Protein AF-A0A660LDS1-F1 (afdb_monomer_lite)

Foldseek 3Di:
DDLVVLCVVCVVVCDPVNVLLVLLSVLAVVLQPPQDSVQKDAQCWDAALVRDIGTFGMWGDDPPQAIATEHADEQDPPPPLPGDDPVRVVVVVSVVVRCVLVVHHYDYHYSVCSVPPSVVNNVVVNVSRVVSVVVVVVLVPPDPVVNCVVVCCVVVCSVVVDDVVNSVVVVVVVVVVVVVVVVVVVVVVVVVVVVVVVVVVVVVVVVVVVVVVVVVVVVVVVVVVPPPVPVVVVPPDDDDDPDDPPVVLVVLAPPFDAQLCLVVQAQHWGKYKFWFAAWDFDCSDVQRKIWGWGPHDPPDQSTEIEIEGPVLQVLDPDGPRVVRHGFIKIFTAHFHDDPNHTYGYDRHCVRIGTD

Organism: NCBI:txid166793

Secondary structure (DSSP, 8-state):
--HHHHHHHTTTTT-GGGHHHHHHHHHTGGGSTT--GGGEEEEEEEE-TT--EEEEEEEEEETTTEEEEEEEE-S-SSSSSS---HHHHHHHHHHHHHHHHTT-EEEEEEHHHHHH-HHHHHHHHHHHHHHHHHHHHHHHHS-HHHHHHHHHHHHHHHHHS--HHHHHHHHHHHHHHHHHHHHHHHHHHHHHHHHHHHHHHHHHHHHHHHHHHHHHHHHHHTTHHHHTTTGGGGSSS------SSSTTTTHHHHSPEEGGGTTTTTTSEEEEEEEEEEEEE-TTSTT-PEEEEESS-TT-SSSEEEEE-TTTGGGSSS-HHHHSTT-EEEEEEE-EEETTEEEEEE-SGGGEEE-

Sequence (355 aa):
MTKDDFLRANRTRLSDKTRYERRYVDEVLARVPGLRWEAVQAQTPFVDADGVRRRIDFTIIEGEAVKIAIEVDGYDKTGRGHGMTRAEFADWSRREQAIVAAGYRLIRVANRLIDREPEACARTVELVLKRERQLAALIAQLPAAAQSDLNAARKQHIGEMLTTAERAELDQLAESHNAAIDALQQQLQDEIERRQGAEAAHDRAERDRTGMVTLARAFTVGTVAIAVTVAVAALLLTRDNDDANARTASAGCADAASWTEAERLRGSEATLRGPVAAATYQSRTRGRPTFIDVGAPYPDRGRLIVVVWGSDRDTFPDAPERLYRGQSIAVTGQVTNFRGLSQIEVSQPAQISIC

pLDDT: mean 76.4, std 18.97, range [35.12, 98.06]

Structure (mmCIF, N/CA/C/O backbone):
data_AF-A0A660LDS1-F1
#
_entry.id   AF-A0A660LDS1-F1
#
loop_
_atom_site.group_PDB
_atom_site.id
_atom_site.type_symbol
_atom_site.label_atom_id
_atom_site.label_alt_id
_atom_site.label_comp_id
_atom_site.label_asym_id
_atom_site.label_entity_id
_atom_site.label_seq_id
_atom_site.pdbx_PDB_ins_code
_atom_site.Cartn_x
_atom_site.Cartn_y
_atom_site.Cartn_z
_atom_site.occupancy
_atom_site.B_iso_or_equiv
_atom_site.auth_seq_id
_atom_site.auth_comp_id
_atom_site.auth_asym_id
_atom_site.auth_atom_id
_atom_site.pdbx_PDB_model_num
ATOM 1 N N . MET A 1 1 ? -10.886 -14.710 24.785 1.00 89.44 1 MET A N 1
ATOM 2 C CA . MET A 1 1 ? -10.607 -15.790 23.803 1.00 89.44 1 MET A CA 1
ATOM 3 C C . MET A 1 1 ? -9.095 -15.915 23.635 1.00 89.44 1 MET A C 1
ATOM 5 O O . MET A 1 1 ? -8.420 -14.903 23.772 1.00 89.44 1 MET A O 1
ATOM 9 N N . THR A 1 2 ? -8.531 -17.102 23.393 1.00 94.31 2 THR A N 1
ATOM 10 C CA . THR A 1 2 ? -7.085 -17.247 23.106 1.00 94.31 2 THR A CA 1
ATOM 11 C C . THR A 1 2 ? -6.794 -17.239 21.600 1.00 94.31 2 THR A C 1
ATOM 13 O O . THR A 1 2 ? -7.703 -17.397 20.782 1.00 94.31 2 THR A O 1
ATOM 16 N N . LYS A 1 3 ? -5.516 -17.101 21.219 1.00 93.62 3 LYS A N 1
ATOM 17 C CA . LYS A 1 3 ? -5.057 -17.284 19.830 1.00 93.62 3 LYS A CA 1
ATOM 18 C C . LYS A 1 3 ? -5.488 -18.643 19.272 1.00 93.62 3 LYS A C 1
ATOM 20 O O . LYS A 1 3 ? -5.993 -18.725 18.156 1.00 93.62 3 LYS A O 1
ATOM 25 N N . ASP A 1 4 ? -5.318 -19.707 20.051 1.00 93.31 4 ASP A N 1
ATOM 26 C CA . ASP A 1 4 ? -5.629 -21.060 19.592 1.00 93.31 4 ASP A CA 1
ATOM 27 C C . ASP A 1 4 ? -7.136 -21.273 19.433 1.00 93.31 4 ASP A C 1
ATOM 29 O O . ASP A 1 4 ? -7.561 -21.928 18.481 1.00 93.31 4 ASP A O 1
ATOM 33 N N . ASP A 1 5 ? -7.957 -20.672 20.302 1.00 94.50 5 ASP A N 1
ATOM 34 C CA . ASP A 1 5 ? -9.413 -20.637 20.117 1.00 94.50 5 ASP A CA 1
ATOM 35 C C . ASP A 1 5 ? -9.783 -19.952 18.799 1.00 94.50 5 ASP A C 1
ATOM 37 O O . ASP A 1 5 ? -10.550 -20.504 18.007 1.00 94.50 5 ASP A O 1
ATOM 41 N N . PHE A 1 6 ? -9.195 -18.780 18.537 1.00 94.75 6 PHE A N 1
ATOM 42 C CA . PHE A 1 6 ? -9.421 -18.023 17.308 1.00 94.75 6 PHE A CA 1
ATOM 43 C C . PHE A 1 6 ? -9.045 -18.838 16.065 1.00 94.75 6 PHE A C 1
ATOM 45 O O . PHE A 1 6 ? -9.814 -18.916 15.105 1.00 94.7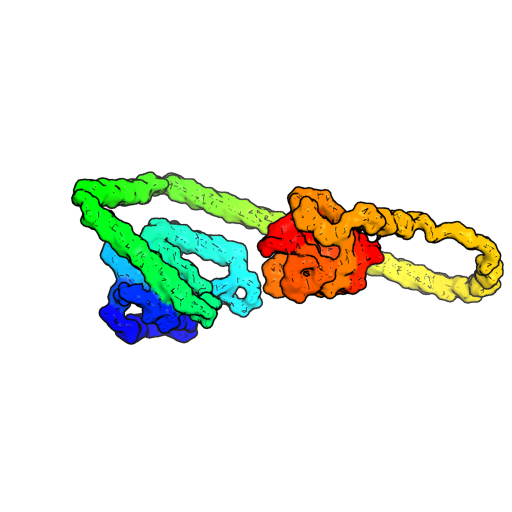5 6 PHE A O 1
ATOM 52 N N . LEU A 1 7 ? -7.879 -19.483 16.085 1.00 92.44 7 LEU A N 1
ATOM 53 C CA . LEU A 1 7 ? -7.393 -20.297 14.976 1.00 92.44 7 LEU A CA 1
ATOM 54 C C . LEU A 1 7 ? -8.259 -21.536 14.738 1.00 92.44 7 LEU A C 1
ATOM 56 O O . LEU A 1 7 ? -8.533 -21.870 13.586 1.00 92.44 7 LEU A O 1
ATOM 60 N N . ARG A 1 8 ? -8.726 -22.202 15.802 1.00 92.12 8 ARG A N 1
ATOM 61 C CA . ARG A 1 8 ? -9.664 -23.328 15.681 1.00 92.12 8 ARG A CA 1
ATOM 62 C C . ARG A 1 8 ? -10.994 -22.880 15.083 1.00 92.12 8 ARG A C 1
ATOM 64 O O . ARG A 1 8 ? -11.475 -23.516 14.146 1.00 92.12 8 ARG A O 1
ATOM 71 N N . ALA A 1 9 ? -11.549 -21.768 15.567 1.00 91.56 9 ALA A N 1
ATOM 72 C CA . ALA A 1 9 ? -12.807 -21.212 15.071 1.00 91.56 9 ALA A CA 1
ATOM 73 C C . ALA A 1 9 ? -12.724 -20.778 13.596 1.00 91.56 9 ALA A C 1
ATOM 75 O O . ALA A 1 9 ? -13.712 -20.859 12.868 1.00 91.56 9 ALA A O 1
ATOM 76 N N . ASN A 1 10 ? -11.540 -20.364 13.132 1.00 90.25 10 ASN A N 1
ATOM 77 C CA . ASN A 1 10 ? -11.315 -19.879 11.770 1.00 90.25 10 ASN A CA 1
ATOM 78 C C . ASN A 1 10 ? -10.534 -20.865 10.882 1.00 90.25 10 ASN A C 1
ATOM 80 O O . ASN A 1 10 ? -10.061 -20.472 9.818 1.00 90.25 10 ASN A O 1
ATOM 84 N N . ARG A 1 11 ? -10.450 -22.151 11.259 1.00 86.75 11 ARG A N 1
ATOM 85 C CA . ARG A 1 11 ? -9.744 -23.213 10.509 1.00 86.75 11 ARG A CA 1
ATOM 86 C C . ARG A 1 11 ? -10.030 -23.194 9.006 1.00 86.75 11 ARG A C 1
ATOM 88 O O . ARG A 1 11 ? -9.121 -23.338 8.198 1.00 86.75 11 ARG A O 1
ATOM 95 N N . THR A 1 12 ? -11.302 -23.074 8.633 1.00 84.19 12 THR A N 1
ATOM 96 C CA . THR A 1 12 ? -11.741 -23.119 7.230 1.00 84.19 12 THR A CA 1
ATOM 97 C C . THR A 1 12 ? -11.466 -21.814 6.491 1.00 84.19 12 THR A C 1
ATOM 99 O O . THR A 1 12 ? -11.186 -21.843 5.296 1.00 84.19 12 THR A O 1
ATOM 102 N N . ARG A 1 13 ? -11.516 -20.679 7.198 1.00 82.75 13 ARG A N 1
ATOM 103 C CA . ARG A 1 13 ? -11.240 -19.345 6.649 1.00 82.75 13 ARG A CA 1
ATOM 104 C C . ARG A 1 13 ? -9.745 -19.107 6.435 1.00 82.75 13 ARG A C 1
ATOM 106 O O . ARG A 1 13 ? -9.397 -18.434 5.483 1.00 82.75 13 ARG A O 1
ATOM 113 N N . LEU A 1 14 ? -8.896 -19.708 7.272 1.00 81.88 14 LEU A N 1
ATOM 114 C CA . LEU A 1 14 ? -7.435 -19.550 7.276 1.00 81.88 14 LEU A CA 1
ATOM 115 C C . LEU A 1 14 ? -6.686 -20.809 6.777 1.00 81.88 14 LEU A C 1
ATOM 117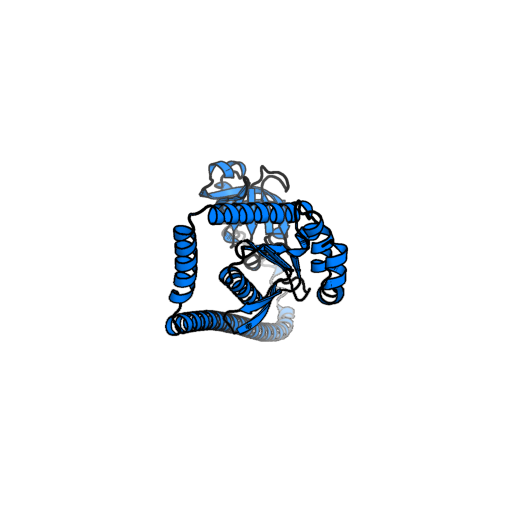 O O . LEU A 1 14 ? -5.604 -21.122 7.274 1.00 81.88 14 LEU A O 1
ATOM 121 N N . SER A 1 15 ? -7.288 -21.577 5.860 1.00 68.38 15 SER A N 1
ATOM 122 C CA . SER A 1 15 ? -6.737 -22.848 5.339 1.00 68.38 15 SER A CA 1
ATOM 123 C C . SER A 1 15 ? -5.503 -22.669 4.429 1.00 68.38 15 SER A C 1
ATOM 125 O O . SER A 1 15 ? -5.155 -21.556 4.062 1.00 68.38 15 SER A O 1
ATOM 127 N N . ASP A 1 16 ? -4.844 -23.756 4.003 1.00 54.66 16 ASP A N 1
ATOM 128 C CA . ASP A 1 16 ? -3.534 -23.739 3.309 1.00 54.66 16 ASP A CA 1
ATOM 129 C C . ASP A 1 16 ? -3.427 -22.843 2.053 1.00 54.66 16 ASP A C 1
ATOM 131 O O . ASP A 1 16 ? -2.327 -22.433 1.676 1.00 54.66 16 ASP A O 1
ATOM 135 N N . LYS A 1 17 ? -4.550 -22.469 1.420 1.00 53.97 17 LYS A N 1
ATOM 136 C CA . LYS A 1 17 ? -4.575 -21.496 0.307 1.00 53.97 17 LYS A CA 1
ATOM 137 C C . LYS A 1 17 ? -4.287 -20.050 0.747 1.00 53.97 17 LYS A C 1
ATOM 139 O O . LYS A 1 17 ? -3.957 -19.223 -0.096 1.00 53.97 17 LYS A O 1
ATOM 144 N N . THR A 1 18 ? -4.351 -19.756 2.045 1.00 61.38 18 THR A N 1
ATOM 145 C CA . THR A 1 18 ? -4.112 -18.442 2.665 1.00 61.38 18 THR A CA 1
ATOM 146 C C . THR A 1 18 ? -2.889 -18.486 3.587 1.00 61.38 18 THR A C 1
ATOM 148 O O . THR A 1 18 ? -2.915 -17.991 4.717 1.00 61.38 18 THR A O 1
ATOM 151 N N . ARG A 1 19 ? -1.788 -19.099 3.123 1.00 75.56 19 ARG A N 1
ATOM 152 C CA . ARG A 1 19 ? -0.533 -19.248 3.890 1.00 75.56 19 ARG A CA 1
ATOM 153 C C . ARG A 1 19 ? -0.094 -17.947 4.575 1.00 75.56 19 ARG A C 1
ATOM 155 O O . ARG A 1 19 ? 0.396 -17.988 5.702 1.00 75.56 19 ARG A O 1
ATOM 162 N N . TYR A 1 20 ? -0.276 -16.809 3.907 1.00 82.75 20 TYR A N 1
ATOM 163 C CA . TYR A 1 20 ? 0.102 -15.498 4.432 1.00 82.75 20 TYR A CA 1
ATOM 164 C C . TYR A 1 20 ? -0.846 -14.978 5.509 1.00 82.75 20 TYR A C 1
ATOM 166 O O . TYR A 1 20 ? -0.360 -14.422 6.483 1.00 82.75 20 TYR A O 1
ATOM 174 N N . GLU A 1 21 ? -2.153 -15.222 5.413 1.00 87.94 21 GLU A N 1
ATOM 175 C CA . GLU A 1 21 ? -3.108 -14.848 6.465 1.00 87.94 21 GLU A CA 1
ATOM 176 C C . GLU A 1 21 ? -2.842 -15.645 7.742 1.00 87.94 21 GLU A C 1
ATOM 178 O O . GLU A 1 21 ? -2.733 -15.079 8.829 1.00 87.94 21 GLU A O 1
ATOM 183 N N . ARG A 1 22 ? -2.643 -16.965 7.618 1.00 90.50 22 ARG A N 1
ATOM 184 C CA . ARG A 1 22 ? -2.292 -17.799 8.771 1.00 90.50 22 ARG A CA 1
ATOM 185 C C . ARG A 1 22 ? -0.969 -17.353 9.392 1.00 90.50 22 ARG A C 1
ATOM 187 O O . ARG A 1 22 ? -0.890 -17.176 10.607 1.00 90.50 22 ARG A O 1
ATOM 194 N N . ARG A 1 23 ? 0.044 -17.112 8.557 1.00 90.56 23 ARG A N 1
ATOM 195 C CA . ARG A 1 23 ? 1.336 -16.588 9.005 1.00 90.56 23 ARG A CA 1
ATOM 196 C C . ARG A 1 23 ? 1.201 -15.208 9.639 1.00 90.56 23 ARG A C 1
ATOM 198 O O . ARG A 1 23 ? 1.874 -14.954 10.619 1.00 90.56 23 ARG A O 1
ATOM 205 N N . TYR A 1 24 ? 0.329 -14.336 9.148 1.00 94.44 24 TYR A N 1
ATOM 206 C CA . TYR A 1 24 ? 0.092 -13.028 9.754 1.00 94.44 24 TYR A CA 1
ATOM 207 C C . TYR A 1 24 ? -0.470 -13.156 11.174 1.00 94.44 24 TYR A C 1
ATOM 209 O O . TYR A 1 24 ? -0.035 -12.447 12.082 1.00 94.44 24 TYR A O 1
ATOM 217 N N . VAL A 1 25 ? -1.383 -14.106 11.404 1.00 95.06 25 VAL A N 1
ATOM 218 C CA . VAL A 1 25 ? -1.877 -14.406 12.756 1.00 95.06 25 VAL A CA 1
ATOM 219 C C . VAL A 1 25 ? -0.742 -14.889 13.655 1.00 95.06 25 VAL A C 1
ATOM 221 O O . VAL A 1 25 ? -0.596 -14.412 14.782 1.00 95.06 25 VAL A O 1
ATOM 224 N N . ASP A 1 26 ? 0.051 -15.839 13.158 1.00 93.44 26 ASP A N 1
ATOM 225 C CA . ASP A 1 26 ? 1.116 -16.464 13.933 1.00 93.44 26 ASP A CA 1
ATOM 226 C C . ASP A 1 26 ? 2.282 -15.515 14.209 1.00 93.44 26 ASP A C 1
ATOM 228 O O . ASP A 1 26 ? 2.783 -15.485 15.333 1.00 93.44 26 ASP A O 1
ATOM 232 N N . GLU A 1 27 ? 2.667 -14.723 13.210 1.00 94.50 27 GLU A N 1
ATOM 233 C CA . GLU A 1 27 ? 3.882 -13.926 13.234 1.00 94.50 27 GLU A CA 1
ATOM 234 C C . GLU A 1 27 ? 3.659 -12.464 13.622 1.00 94.50 27 GLU A C 1
ATOM 236 O O . GLU A 1 27 ? 4.538 -11.842 14.210 1.00 94.50 27 GLU A O 1
ATOM 241 N N . VAL A 1 28 ? 2.483 -11.901 13.353 1.00 96.75 28 VAL A N 1
ATOM 242 C CA . VAL A 1 28 ? 2.223 -10.476 13.591 1.00 96.75 28 VAL A CA 1
ATOM 243 C C . VAL A 1 28 ? 1.208 -10.289 14.706 1.00 96.75 28 VAL A C 1
ATOM 245 O O . VAL A 1 28 ? 1.563 -9.755 15.754 1.00 96.75 28 VAL A O 1
ATOM 248 N N . LEU A 1 29 ? -0.032 -10.762 14.539 1.00 97.44 29 LEU A N 1
ATOM 249 C CA . LEU A 1 29 ? -1.095 -10.522 15.527 1.00 97.44 29 LEU A CA 1
ATOM 250 C C . LEU A 1 29 ? -0.755 -11.104 16.905 1.00 97.44 29 LEU A C 1
ATOM 252 O O . LEU A 1 29 ? -1.011 -10.458 17.917 1.00 97.44 29 LEU A O 1
ATOM 256 N N . ALA A 1 30 ? -0.104 -12.271 16.956 1.00 96.69 30 ALA A N 1
ATOM 257 C CA . ALA A 1 30 ? 0.345 -12.871 18.213 1.00 96.69 30 ALA A CA 1
ATOM 258 C C . ALA A 1 30 ? 1.382 -12.034 18.981 1.00 96.69 30 ALA A C 1
ATOM 260 O O . ALA A 1 30 ? 1.519 -12.210 20.190 1.00 96.69 30 ALA A O 1
ATOM 261 N N . ARG A 1 31 ? 2.093 -11.127 18.299 1.00 96.50 31 ARG A N 1
ATOM 262 C CA . ARG A 1 31 ? 3.095 -10.235 18.895 1.00 96.50 31 ARG A CA 1
ATOM 263 C C . ARG A 1 31 ? 2.526 -8.868 19.293 1.00 96.50 31 ARG A C 1
ATOM 265 O O . ARG A 1 31 ? 3.249 -8.102 19.918 1.00 96.50 31 ARG A O 1
ATOM 272 N N . VAL A 1 32 ? 1.274 -8.537 18.953 1.00 97.12 32 VAL A N 1
ATOM 273 C CA . VAL A 1 32 ? 0.675 -7.221 19.250 1.00 97.12 32 VAL A CA 1
ATOM 274 C C . VAL A 1 32 ? 0.331 -7.117 20.744 1.00 97.12 32 VAL A C 1
ATOM 276 O O . VAL A 1 32 ? -0.592 -7.795 21.210 1.00 97.12 32 VAL A O 1
ATOM 279 N N . PRO A 1 33 ? 1.002 -6.242 21.518 1.00 91.06 33 PRO A N 1
ATOM 280 C CA . PRO A 1 33 ? 0.717 -6.103 22.941 1.00 91.06 33 PRO A CA 1
ATOM 281 C C . PRO A 1 33 ? -0.703 -5.583 23.194 1.00 91.06 33 PRO A C 1
ATOM 283 O O . PRO A 1 33 ? -1.140 -4.598 22.598 1.00 91.06 33 PRO A O 1
ATOM 286 N N . GLY A 1 34 ? -1.428 -6.226 24.113 1.00 90.38 34 GLY A N 1
ATOM 287 C CA . GLY A 1 34 ? -2.784 -5.812 24.492 1.00 90.38 34 GLY A CA 1
ATOM 288 C C . GLY A 1 34 ? -3.849 -6.035 23.409 1.00 90.38 34 GLY A C 1
ATOM 289 O O . GLY A 1 34 ? -4.921 -5.416 23.471 1.00 90.38 34 GLY A O 1
ATOM 290 N N . LEU A 1 35 ? -3.565 -6.883 22.413 1.00 96.75 35 LEU A N 1
ATOM 291 C CA . LEU A 1 35 ? -4.564 -7.363 21.464 1.00 96.75 35 LEU A CA 1
ATOM 292 C C . LEU A 1 35 ? -5.571 -8.271 22.177 1.00 96.75 35 LEU A C 1
ATOM 294 O O . LEU A 1 35 ? -5.199 -9.212 22.878 1.00 96.75 35 LEU A O 1
ATOM 298 N N . ARG A 1 36 ? -6.857 -7.994 21.967 1.00 96.38 36 ARG A N 1
ATOM 299 C CA . ARG A 1 36 ? -7.960 -8.812 22.471 1.00 96.38 36 ARG A CA 1
ATOM 300 C C . ARG A 1 36 ? -8.442 -9.720 21.358 1.00 96.38 36 ARG A C 1
ATOM 302 O O . ARG A 1 36 ? -9.017 -9.234 20.390 1.00 96.38 36 ARG A O 1
ATOM 309 N N . TRP A 1 37 ? -8.214 -11.024 21.474 1.00 96.44 37 TRP A N 1
ATOM 310 C CA . TRP A 1 37 ? -8.570 -11.959 20.404 1.00 96.44 37 TRP A CA 1
ATOM 311 C C . TRP A 1 37 ? -10.069 -11.967 20.113 1.00 96.44 37 TRP A C 1
ATOM 313 O O . TRP A 1 37 ? -10.444 -12.100 18.956 1.00 96.44 37 TRP A O 1
ATOM 323 N N . GLU A 1 38 ? -10.927 -11.760 21.117 1.00 96.00 38 GLU A N 1
ATOM 324 C CA . GLU A 1 38 ? -12.382 -11.598 20.933 1.00 96.00 38 GLU A CA 1
ATOM 325 C C . GLU A 1 38 ? -12.783 -10.423 20.031 1.00 96.00 38 GLU A C 1
ATOM 327 O O . GLU A 1 38 ? -13.864 -10.455 19.452 1.00 96.00 38 GLU A O 1
ATOM 332 N N . ALA A 1 39 ? -11.920 -9.418 19.875 1.00 96.38 39 ALA A N 1
ATOM 333 C CA . ALA A 1 39 ? -12.142 -8.295 18.970 1.00 96.38 39 ALA A CA 1
ATOM 334 C C . ALA A 1 39 ? -11.680 -8.584 17.532 1.00 96.38 39 ALA A C 1
ATOM 336 O O . ALA A 1 39 ? -11.987 -7.808 16.627 1.00 96.38 39 ALA A O 1
ATOM 337 N N . VAL A 1 40 ? -10.923 -9.665 17.310 1.00 97.50 40 VAL A N 1
ATOM 338 C CA . VAL A 1 40 ? -10.364 -10.015 16.001 1.00 97.50 40 VAL A CA 1
ATOM 339 C C . VAL A 1 40 ? -11.355 -10.876 15.229 1.00 97.50 40 VAL A C 1
ATOM 341 O O . VAL A 1 40 ? -11.855 -11.885 15.725 1.00 97.50 40 VAL A O 1
ATOM 344 N N . GLN A 1 41 ? -11.593 -10.514 13.974 1.00 95.50 41 GLN A N 1
ATOM 345 C CA . GLN A 1 41 ? -12.372 -11.299 13.022 1.00 95.50 41 GLN A CA 1
ATOM 346 C C . GLN A 1 41 ? -11.523 -11.548 11.777 1.00 95.50 41 GLN A C 1
ATOM 348 O O . GLN A 1 41 ? -10.765 -10.671 11.368 1.00 95.50 41 GLN A O 1
ATOM 353 N N . ALA A 1 42 ? -11.634 -12.743 11.199 1.00 94.31 42 ALA A N 1
ATOM 354 C CA . ALA A 1 42 ? -11.003 -13.087 9.928 1.00 94.31 42 ALA A CA 1
ATOM 355 C C . ALA A 1 42 ? -12.040 -13.077 8.805 1.00 94.31 42 ALA A C 1
ATOM 357 O O . ALA A 1 42 ? -13.166 -13.546 9.007 1.00 94.31 42 ALA A O 1
ATOM 358 N N . GLN A 1 43 ? -11.624 -12.646 7.612 1.00 91.50 43 GLN A N 1
ATOM 359 C CA . GLN A 1 43 ? -12.423 -12.703 6.388 1.00 91.50 43 GLN A CA 1
ATOM 360 C C . GLN A 1 43 ? -13.772 -11.969 6.543 1.00 91.50 43 GLN A C 1
ATOM 362 O O . GLN A 1 43 ? -14.826 -12.479 6.147 1.00 91.50 43 GLN A O 1
ATOM 367 N N . THR A 1 44 ? -13.741 -10.777 7.150 1.00 92.12 44 THR A N 1
ATOM 368 C CA . THR A 1 44 ? -14.925 -9.968 7.472 1.00 92.12 44 THR A CA 1
ATOM 369 C C . THR A 1 44 ? -15.619 -9.521 6.185 1.00 92.12 44 THR A C 1
ATOM 371 O O . THR A 1 44 ? -15.008 -8.801 5.391 1.00 92.12 44 THR A O 1
ATOM 374 N N . PRO A 1 45 ? -16.875 -9.932 5.937 1.00 88.69 45 PRO A N 1
ATOM 375 C CA . PRO A 1 45 ? -17.572 -9.581 4.712 1.00 88.69 45 PRO A CA 1
ATOM 376 C C . PRO A 1 45 ? -17.993 -8.112 4.716 1.00 88.69 45 PRO A C 1
ATOM 378 O O . PRO A 1 45 ? -18.430 -7.582 5.736 1.00 88.69 45 PRO A O 1
ATOM 381 N N . PHE A 1 46 ? -17.926 -7.483 3.550 1.00 83.94 46 PHE A N 1
ATOM 382 C CA . PHE A 1 46 ? -18.545 -6.186 3.307 1.00 83.94 46 PHE A CA 1
ATOM 383 C C . PHE A 1 46 ? -19.021 -6.088 1.857 1.00 83.94 46 PHE A C 1
ATOM 385 O O . PHE A 1 46 ? -18.670 -6.918 1.016 1.00 83.94 46 PHE A O 1
ATOM 392 N N . VAL A 1 47 ? -19.857 -5.095 1.585 1.00 76.00 47 VAL A N 1
ATOM 393 C CA . VAL A 1 47 ? -20.331 -4.769 0.240 1.00 76.00 47 VAL A CA 1
ATOM 394 C C . VAL A 1 47 ? -19.724 -3.420 -0.118 1.00 76.00 47 VAL A C 1
ATOM 396 O O . VAL A 1 47 ? -19.782 -2.502 0.701 1.00 76.00 47 VAL A O 1
ATOM 399 N N . ASP A 1 48 ? -19.067 -3.331 -1.270 1.00 73.94 48 ASP A N 1
ATOM 400 C CA . ASP A 1 48 ? -18.537 -2.058 -1.762 1.00 73.94 48 ASP A CA 1
ATOM 401 C C . ASP A 1 48 ? -19.630 -1.207 -2.433 1.00 73.94 48 ASP A C 1
ATOM 403 O O . ASP A 1 48 ? -20.803 -1.587 -2.462 1.00 73.94 48 ASP A O 1
ATOM 407 N N . ALA A 1 49 ? -19.250 -0.032 -2.942 1.00 63.34 49 ALA A N 1
ATOM 408 C CA . ALA A 1 49 ? -20.176 0.878 -3.619 1.00 63.34 49 ALA A CA 1
ATOM 409 C C . ALA A 1 49 ? -20.836 0.242 -4.858 1.00 63.34 49 ALA A C 1
ATOM 411 O O . ALA A 1 49 ? -22.001 0.513 -5.129 1.00 63.34 49 ALA A O 1
ATOM 412 N N . ASP A 1 50 ? -20.132 -0.680 -5.521 1.00 68.19 50 ASP A N 1
ATOM 413 C CA . ASP A 1 50 ? -20.575 -1.378 -6.731 1.00 68.19 50 ASP A CA 1
ATOM 414 C C . ASP A 1 50 ? -21.501 -2.580 -6.421 1.00 68.19 50 ASP A C 1
ATOM 416 O O . ASP A 1 50 ? -21.882 -3.342 -7.312 1.00 68.19 50 ASP A O 1
ATOM 420 N N . GLY A 1 51 ? -21.848 -2.815 -5.148 1.00 73.56 51 GLY A N 1
ATOM 421 C CA . GLY A 1 51 ? -22.666 -3.958 -4.728 1.00 73.56 51 GLY A CA 1
ATOM 422 C C . GLY A 1 51 ? -21.908 -5.293 -4.697 1.00 73.56 51 GLY A C 1
ATOM 423 O O . GLY A 1 51 ? -22.504 -6.354 -4.470 1.00 73.56 51 GLY A O 1
ATOM 424 N N . VAL A 1 52 ? -20.587 -5.273 -4.887 1.00 76.38 52 VAL A N 1
ATOM 425 C CA . VAL A 1 52 ? -19.742 -6.465 -4.906 1.00 76.38 52 VAL A CA 1
ATOM 426 C C . VAL A 1 52 ? -19.474 -6.928 -3.478 1.00 76.38 52 VAL A C 1
ATOM 428 O O . VAL A 1 52 ? -19.001 -6.188 -2.613 1.00 76.38 52 VAL A O 1
ATOM 431 N N . ARG A 1 53 ? -19.730 -8.217 -3.223 1.00 85.31 53 ARG A N 1
ATOM 432 C CA . ARG A 1 53 ? -19.394 -8.859 -1.946 1.00 85.31 53 ARG A CA 1
ATOM 433 C C . ARG A 1 53 ? -17.890 -9.094 -1.850 1.00 85.31 53 ARG A C 1
ATOM 435 O O . ARG A 1 53 ? -17.341 -9.958 -2.532 1.00 85.31 53 ARG A O 1
ATOM 442 N N . ARG A 1 54 ? -17.243 -8.366 -0.946 1.00 84.50 54 ARG A N 1
ATOM 443 C CA . ARG A 1 54 ? -15.813 -8.454 -0.642 1.00 84.50 54 ARG A CA 1
ATOM 444 C C . ARG A 1 54 ? -15.589 -8.995 0.766 1.00 84.50 54 ARG A C 1
ATOM 446 O O . ARG A 1 54 ? -16.524 -9.160 1.551 1.00 84.50 54 ARG A O 1
ATOM 453 N N . ARG A 1 55 ? -14.333 -9.304 1.080 1.00 89.94 55 ARG A N 1
ATOM 454 C CA . ARG A 1 55 ? -13.899 -9.728 2.414 1.00 89.94 55 ARG A CA 1
ATOM 455 C C . ARG A 1 55 ? -12.618 -9.010 2.776 1.00 89.94 55 ARG A C 1
ATOM 457 O O . ARG A 1 55 ? -11.746 -8.960 1.926 1.00 89.94 55 ARG A O 1
ATOM 464 N N . ILE A 1 56 ? -12.538 -8.478 3.987 1.00 92.44 56 ILE A N 1
ATOM 465 C CA . ILE A 1 56 ? -11.319 -7.918 4.581 1.00 92.44 56 ILE A CA 1
ATOM 466 C C . ILE A 1 56 ? -10.602 -9.058 5.300 1.00 92.44 56 ILE A C 1
ATOM 468 O O . ILE A 1 56 ? -11.256 -9.792 6.047 1.00 92.44 56 ILE A O 1
ATOM 472 N N . ASP A 1 57 ? -9.293 -9.204 5.108 1.00 94.00 57 ASP A N 1
ATOM 473 C CA . ASP A 1 57 ? -8.558 -10.357 5.646 1.00 94.00 57 ASP A CA 1
ATOM 474 C C . ASP A 1 57 ? -8.662 -10.441 7.171 1.00 94.00 57 ASP A C 1
ATOM 476 O O . ASP A 1 57 ? -9.024 -11.492 7.711 1.00 94.00 57 ASP A O 1
ATOM 480 N N . PHE A 1 58 ? -8.452 -9.318 7.867 1.00 96.62 58 PHE A N 1
ATOM 481 C CA . PHE A 1 58 ? -8.721 -9.210 9.298 1.00 96.62 58 PHE A CA 1
ATOM 482 C C . PHE A 1 58 ? -9.357 -7.878 9.677 1.00 96.62 58 PHE A C 1
ATOM 484 O O . PHE A 1 58 ? -9.042 -6.825 9.127 1.00 96.62 58 PHE A O 1
ATOM 491 N N . THR A 1 59 ? -10.203 -7.899 10.702 1.00 97.31 59 THR A N 1
ATOM 492 C CA . THR A 1 59 ? -10.667 -6.677 11.364 1.00 97.31 59 THR A CA 1
ATOM 493 C C . THR A 1 59 ? -10.497 -6.774 12.869 1.00 97.31 59 THR A C 1
ATOM 495 O O . THR A 1 59 ? -10.719 -7.839 13.440 1.00 97.31 59 THR A O 1
ATOM 498 N N . ILE A 1 60 ? -10.164 -5.654 13.510 1.00 97.62 60 ILE A N 1
ATOM 499 C CA . ILE A 1 60 ? -10.206 -5.495 14.966 1.00 97.62 60 ILE A CA 1
ATOM 500 C C . ILE A 1 60 ? -11.346 -4.529 15.278 1.00 97.62 60 ILE A C 1
ATOM 502 O O . ILE A 1 60 ? -11.299 -3.368 14.862 1.00 97.62 60 ILE A O 1
ATOM 506 N N . ILE A 1 61 ? -12.375 -5.015 15.971 1.00 93.31 61 ILE A N 1
ATOM 507 C CA . ILE A 1 61 ? -13.577 -4.243 16.297 1.00 93.31 61 ILE A CA 1
ATOM 508 C C . ILE A 1 61 ? -13.776 -4.237 17.810 1.00 93.31 61 ILE A C 1
ATOM 510 O O . ILE A 1 61 ? -13.948 -5.287 18.426 1.00 93.31 61 ILE A O 1
ATOM 514 N N . GLU A 1 62 ? -13.768 -3.047 18.408 1.00 92.44 62 GLU A N 1
ATOM 515 C CA . GLU A 1 62 ? -13.982 -2.859 19.842 1.00 92.44 62 GLU A CA 1
ATOM 516 C C . GLU A 1 62 ? -15.063 -1.805 20.092 1.00 92.44 62 GLU A C 1
ATOM 518 O O . GLU A 1 62 ? -14.834 -0.600 19.954 1.00 92.44 62 GLU A O 1
ATOM 523 N N . GLY A 1 63 ? -16.256 -2.273 20.468 1.00 82.50 63 GLY A N 1
ATOM 524 C CA . GLY A 1 63 ? -17.440 -1.418 20.543 1.00 82.50 63 GLY A CA 1
ATOM 525 C C . GLY A 1 63 ? -17.794 -0.822 19.177 1.00 82.50 63 GLY A C 1
ATOM 526 O O . GLY A 1 63 ? -17.516 -1.419 18.138 1.00 82.50 63 GLY A O 1
ATOM 527 N N . GLU A 1 64 ? -18.402 0.364 19.177 1.00 73.00 64 GLU A N 1
ATOM 528 C CA . GLU A 1 64 ? -18.787 1.062 17.939 1.00 73.00 64 GLU A CA 1
ATOM 529 C C . GLU A 1 64 ? -17.685 1.982 17.391 1.00 73.00 64 GLU A C 1
ATOM 531 O O . GLU A 1 64 ? -17.690 2.329 16.210 1.00 73.00 64 GLU A O 1
ATOM 536 N N . ALA A 1 65 ? -16.734 2.379 18.242 1.00 72.88 65 ALA A N 1
ATOM 537 C CA . ALA A 1 65 ? -15.766 3.425 17.925 1.00 72.88 65 ALA A CA 1
ATOM 538 C C . ALA A 1 65 ? -14.469 2.891 17.300 1.00 72.88 65 ALA A C 1
ATOM 540 O O . ALA A 1 65 ? -13.931 3.517 16.388 1.00 72.88 65 ALA A O 1
ATOM 541 N N . VAL A 1 66 ? -13.955 1.748 17.766 1.00 83.62 66 VAL A N 1
ATOM 542 C CA . VAL A 1 66 ? -12.692 1.196 17.259 1.00 83.62 66 VAL A CA 1
ATOM 543 C C . VAL A 1 66 ? -12.997 0.193 16.157 1.00 83.62 66 VAL A C 1
ATOM 545 O O . VAL A 1 66 ? -13.480 -0.906 16.424 1.00 83.62 66 VAL A O 1
ATOM 548 N N . LYS A 1 67 ? -12.684 0.567 14.914 1.00 89.00 67 LYS A N 1
ATOM 549 C CA . LYS A 1 67 ? -12.812 -0.289 13.730 1.00 89.00 67 LYS A CA 1
ATOM 550 C C . LYS A 1 67 ? -11.524 -0.219 12.918 1.00 89.00 67 LYS A C 1
ATOM 552 O O . LYS A 1 67 ? -11.271 0.773 12.241 1.00 89.00 67 LYS A O 1
ATOM 557 N N . ILE A 1 68 ? -10.706 -1.263 12.969 1.00 93.75 68 ILE A N 1
ATOM 558 C CA . ILE A 1 68 ? -9.459 -1.361 12.197 1.00 93.75 68 ILE A CA 1
ATOM 559 C C . ILE A 1 68 ? -9.621 -2.475 11.171 1.00 93.75 68 ILE A C 1
ATOM 561 O O . ILE A 1 68 ? -10.053 -3.571 11.520 1.00 93.75 68 ILE A O 1
ATOM 565 N N . ALA A 1 69 ? -9.281 -2.188 9.919 1.00 95.81 69 ALA A N 1
ATOM 566 C CA . ALA A 1 69 ? -9.214 -3.164 8.840 1.00 95.81 69 ALA A CA 1
ATOM 567 C C . ALA A 1 69 ? -7.749 -3.446 8.511 1.00 95.81 69 ALA A C 1
ATOM 569 O O . ALA A 1 69 ? -6.946 -2.516 8.428 1.00 95.81 69 ALA A O 1
ATOM 570 N N . ILE A 1 70 ? -7.404 -4.715 8.331 1.00 96.94 70 ILE A N 1
ATOM 571 C CA . ILE A 1 70 ? -6.057 -5.166 8.003 1.00 96.94 70 ILE A CA 1
ATOM 572 C C . ILE A 1 70 ? -6.142 -6.039 6.755 1.00 96.94 70 ILE A C 1
ATOM 574 O O . ILE A 1 70 ? -6.826 -7.059 6.766 1.00 96.94 70 ILE A O 1
ATOM 578 N N . GLU A 1 71 ? -5.425 -5.637 5.711 1.00 93.88 71 GLU A N 1
ATOM 579 C CA . GLU A 1 71 ? -5.313 -6.386 4.455 1.00 93.88 71 GLU A CA 1
ATOM 580 C C . GLU A 1 71 ? -3.885 -6.912 4.306 1.00 93.88 71 GLU A C 1
ATOM 582 O O . GLU A 1 71 ? -2.914 -6.156 4.441 1.00 93.88 71 GLU A O 1
ATOM 587 N N . VAL A 1 72 ? -3.761 -8.210 4.044 1.00 90.81 72 VAL A N 1
ATOM 588 C CA . VAL A 1 72 ? -2.499 -8.924 3.864 1.00 90.81 72 VAL A CA 1
ATOM 589 C C . VAL A 1 72 ? -2.318 -9.197 2.373 1.00 90.81 72 VAL A C 1
ATOM 591 O O . VAL A 1 72 ? -2.742 -10.217 1.834 1.00 90.81 72 VAL A O 1
ATOM 594 N N . ASP A 1 73 ? -1.675 -8.253 1.687 1.00 81.88 73 ASP A N 1
ATOM 595 C CA . ASP A 1 73 ? -1.618 -8.253 0.229 1.00 81.88 73 ASP A CA 1
ATOM 596 C C . ASP A 1 73 ? -0.288 -8.767 -0.333 1.00 81.88 73 ASP A C 1
ATOM 598 O O . ASP A 1 73 ? 0.820 -8.402 0.083 1.00 81.88 73 ASP A O 1
ATOM 602 N N . GLY A 1 74 ? -0.403 -9.557 -1.397 1.00 75.56 74 GLY A N 1
ATOM 603 C CA . GLY A 1 74 ? 0.695 -9.831 -2.315 1.00 75.56 74 GLY A CA 1
ATOM 604 C C . GLY A 1 74 ? 0.805 -8.754 -3.395 1.00 75.56 74 GLY A C 1
ATOM 605 O O . GLY A 1 74 ? -0.200 -8.283 -3.919 1.00 75.56 74 GLY A O 1
ATOM 606 N N . TYR A 1 75 ? 2.038 -8.414 -3.781 1.00 67.62 75 TYR A N 1
ATOM 607 C CA . TYR A 1 75 ? 2.316 -7.540 -4.933 1.00 67.62 75 TYR A CA 1
ATOM 608 C C . TYR A 1 75 ? 1.775 -8.110 -6.25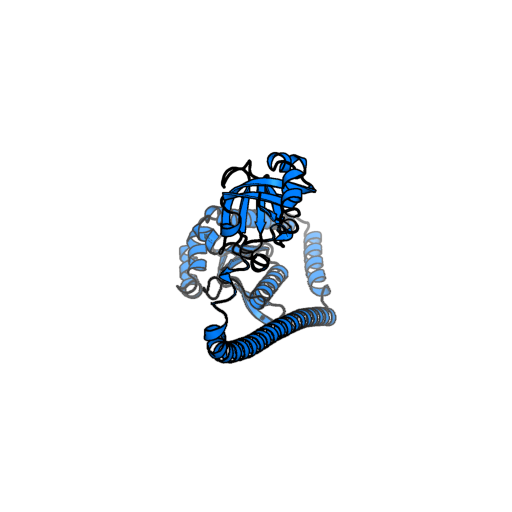6 1.00 67.62 75 TYR A C 1
ATOM 610 O O . TYR A 1 75 ? 1.440 -7.360 -7.167 1.00 67.62 75 TYR A O 1
ATOM 618 N N . ASP A 1 76 ? 1.685 -9.436 -6.354 1.00 67.25 76 ASP A N 1
ATOM 619 C CA . ASP A 1 76 ? 1.213 -10.156 -7.528 1.00 67.25 76 ASP A CA 1
ATOM 620 C C . ASP A 1 76 ? 0.265 -11.279 -7.091 1.00 67.25 76 ASP A C 1
ATOM 622 O O . ASP A 1 76 ? 0.657 -12.171 -6.334 1.00 67.25 76 ASP A O 1
ATOM 626 N N . LYS A 1 77 ? -0.982 -11.223 -7.566 1.00 59.62 77 LYS A N 1
ATOM 627 C CA . LYS A 1 77 ? -2.022 -12.228 -7.293 1.00 59.62 77 LYS A CA 1
ATOM 628 C C . LYS A 1 77 ? -1.915 -13.451 -8.212 1.00 59.62 77 LYS A C 1
ATOM 630 O O . LYS A 1 77 ? -2.493 -14.492 -7.915 1.00 59.62 77 LYS A O 1
ATOM 635 N N . THR A 1 78 ? -1.170 -13.336 -9.312 1.00 59.53 78 THR A N 1
ATOM 636 C CA . THR A 1 78 ? -0.984 -14.372 -10.339 1.00 59.53 78 THR A CA 1
ATOM 637 C C . THR A 1 78 ? 0.319 -15.158 -10.180 1.00 59.53 78 THR A C 1
ATOM 639 O O . THR A 1 78 ? 0.470 -16.215 -10.789 1.00 59.53 78 THR A O 1
ATOM 642 N N . GLY A 1 79 ? 1.259 -14.654 -9.370 1.00 57.22 79 GLY A N 1
ATOM 643 C CA . GLY A 1 79 ? 2.546 -15.297 -9.090 1.00 57.22 79 GLY A CA 1
ATOM 644 C C . GLY A 1 79 ? 3.546 -15.283 -10.254 1.00 57.22 79 GLY A C 1
ATOM 645 O O . GLY A 1 79 ? 4.529 -16.019 -10.208 1.00 57.22 79 GLY A O 1
ATOM 646 N N . ARG A 1 80 ? 3.319 -14.466 -11.292 1.00 57.81 80 ARG A N 1
ATOM 647 C CA . ARG A 1 80 ? 4.168 -14.370 -12.496 1.00 57.81 80 ARG A CA 1
ATOM 648 C C . ARG A 1 80 ? 5.337 -13.383 -12.359 1.00 57.81 80 ARG A C 1
ATOM 650 O O . ARG A 1 80 ? 6.196 -13.326 -13.228 1.00 57.81 80 ARG A O 1
ATOM 657 N N . GLY A 1 81 ? 5.385 -12.609 -11.278 1.00 58.25 81 GLY A N 1
ATOM 658 C CA . GLY A 1 81 ? 6.410 -11.604 -10.993 1.00 58.25 81 GLY A CA 1
ATOM 659 C C . GLY A 1 81 ? 6.198 -10.253 -11.683 1.00 58.25 81 GLY A C 1
ATOM 660 O O . GLY A 1 81 ? 7.071 -9.394 -11.584 1.00 58.25 81 GLY A O 1
ATOM 661 N N . HIS A 1 82 ? 5.064 -10.043 -12.358 1.00 66.75 82 HIS A N 1
ATOM 662 C CA . HIS A 1 82 ? 4.779 -8.813 -13.115 1.00 66.75 82 HIS A CA 1
ATOM 663 C C . HIS A 1 82 ? 4.044 -7.737 -12.299 1.00 66.75 82 HIS A C 1
ATOM 665 O O . HIS A 1 82 ? 3.921 -6.602 -12.757 1.00 66.75 82 HIS A O 1
ATOM 671 N N . GLY A 1 83 ? 3.612 -8.071 -11.079 1.00 72.12 83 GLY A N 1
ATOM 672 C CA . GLY A 1 83 ? 2.818 -7.182 -10.234 1.00 72.12 83 GLY A CA 1
ATOM 673 C C . GLY A 1 83 ? 1.356 -7.100 -10.668 1.00 72.12 83 GLY A C 1
ATOM 674 O O . GLY A 1 83 ? 0.906 -7.867 -11.516 1.00 72.12 83 GLY A O 1
ATOM 675 N N . MET A 1 84 ? 0.614 -6.169 -10.068 1.00 73.19 84 MET A N 1
ATOM 676 C CA . MET A 1 84 ? -0.777 -5.900 -10.441 1.00 73.19 84 MET A CA 1
ATOM 677 C C . MET A 1 84 ? -0.868 -5.300 -11.849 1.00 73.19 84 MET A C 1
ATOM 679 O O . MET A 1 84 ? -0.134 -4.370 -12.194 1.00 73.19 84 MET A O 1
ATOM 683 N N . THR A 1 85 ? -1.826 -5.777 -12.638 1.00 77.75 85 THR A N 1
ATOM 684 C CA . THR A 1 85 ? -2.292 -5.091 -13.849 1.00 77.75 85 THR A CA 1
ATOM 685 C C . THR A 1 85 ? -2.953 -3.750 -13.498 1.00 77.75 85 THR A C 1
ATOM 687 O O . THR A 1 85 ? -3.322 -3.502 -12.349 1.00 77.75 85 THR A O 1
ATOM 690 N N . ARG A 1 86 ? -3.153 -2.868 -14.489 1.00 73.94 86 ARG A N 1
ATOM 691 C CA . ARG A 1 86 ? -3.845 -1.579 -14.272 1.00 73.94 86 ARG A CA 1
ATOM 692 C C . ARG A 1 86 ? -5.265 -1.766 -13.724 1.00 73.94 86 ARG A C 1
ATOM 694 O O . ARG A 1 86 ? -5.651 -1.058 -12.800 1.00 73.94 86 ARG A O 1
ATOM 701 N N . ALA A 1 87 ? -6.002 -2.749 -14.243 1.00 74.56 87 ALA A N 1
ATOM 702 C CA . ALA A 1 87 ? -7.344 -3.078 -13.769 1.00 74.56 87 ALA A CA 1
ATOM 703 C C . ALA A 1 87 ? -7.329 -3.601 -12.322 1.00 74.56 87 ALA A C 1
ATOM 705 O O . ALA A 1 87 ? -8.127 -3.157 -11.499 1.00 74.56 87 ALA A O 1
ATOM 706 N N . GLU A 1 88 ? -6.383 -4.482 -11.979 1.00 78.06 88 GLU A N 1
ATOM 707 C CA . GLU A 1 88 ? -6.222 -4.969 -10.601 1.00 78.06 88 GLU A CA 1
ATOM 708 C C . GLU A 1 88 ? -5.803 -3.858 -9.635 1.00 78.06 88 GLU A C 1
ATOM 710 O O . GLU A 1 88 ? -6.248 -3.856 -8.490 1.00 78.06 88 GLU A O 1
ATOM 715 N N . PHE A 1 89 ? -4.979 -2.907 -10.082 1.00 76.94 89 PHE A N 1
ATOM 716 C CA . PHE A 1 89 ? -4.602 -1.739 -9.289 1.00 76.94 89 PHE A CA 1
ATOM 717 C C . PHE A 1 89 ? -5.799 -0.810 -9.040 1.00 76.94 89 PHE A C 1
ATOM 719 O O . PHE A 1 89 ? -6.001 -0.358 -7.913 1.00 76.94 89 PHE A O 1
ATOM 726 N N . ALA A 1 90 ? -6.624 -0.559 -10.061 1.00 76.50 90 ALA A N 1
ATOM 727 C CA . ALA A 1 90 ? -7.844 0.232 -9.919 1.00 76.50 90 ALA A CA 1
ATOM 728 C C . ALA A 1 90 ? -8.857 -0.447 -8.978 1.00 76.50 90 ALA A C 1
ATOM 730 O O . ALA A 1 90 ? -9.397 0.209 -8.088 1.00 76.50 90 ALA A O 1
ATOM 731 N N . ASP A 1 91 ? -9.063 -1.764 -9.105 1.00 80.44 91 ASP A N 1
ATOM 732 C CA . ASP A 1 91 ? -9.901 -2.540 -8.179 1.00 80.44 91 ASP A CA 1
ATOM 733 C C . ASP A 1 91 ? -9.354 -2.512 -6.742 1.00 80.44 91 ASP A C 1
ATOM 735 O O . ASP A 1 91 ? -10.098 -2.293 -5.785 1.00 80.44 91 ASP A O 1
ATOM 739 N N . TRP A 1 92 ? -8.037 -2.669 -6.582 1.00 84.81 92 TRP A N 1
ATOM 740 C CA . TRP A 1 92 ? -7.363 -2.555 -5.290 1.00 84.81 92 TRP A CA 1
ATOM 741 C C . TRP A 1 92 ? -7.570 -1.168 -4.653 1.00 84.81 92 TRP A C 1
ATOM 743 O O . TRP A 1 92 ? -7.839 -1.086 -3.451 1.00 84.81 92 TRP A O 1
ATOM 753 N N . SER A 1 93 ? -7.528 -0.095 -5.453 1.00 81.69 93 SER A N 1
ATOM 754 C CA . SER A 1 93 ? -7.784 1.277 -4.998 1.00 81.69 93 SER A CA 1
ATOM 755 C C . SER A 1 93 ? -9.251 1.503 -4.618 1.00 81.69 93 SER A C 1
ATOM 757 O O . SER A 1 93 ? -9.524 2.048 -3.549 1.00 81.69 93 SER A O 1
ATOM 759 N N . ARG A 1 94 ? -10.213 1.029 -5.421 1.00 78.06 94 ARG A N 1
ATOM 760 C CA . ARG A 1 94 ? -11.645 1.119 -5.077 1.00 78.06 94 ARG A CA 1
ATOM 761 C C . ARG A 1 94 ? -11.969 0.361 -3.792 1.00 78.06 94 ARG A C 1
ATOM 763 O O . ARG A 1 94 ? -12.677 0.876 -2.930 1.00 78.06 94 ARG A O 1
ATOM 770 N N . ARG A 1 95 ? -11.378 -0.825 -3.607 1.00 84.06 95 ARG A N 1
ATOM 771 C CA . ARG A 1 95 ? -11.512 -1.604 -2.367 1.00 84.06 95 ARG A CA 1
ATOM 772 C C . ARG A 1 95 ? -11.002 -0.832 -1.150 1.00 84.06 95 ARG A C 1
ATOM 774 O O . ARG A 1 95 ? -11.639 -0.872 -0.103 1.00 84.06 95 ARG A O 1
ATOM 781 N N . GLU A 1 96 ? -9.884 -0.123 -1.281 1.00 85.38 96 GLU A N 1
ATOM 782 C CA . GLU A 1 96 ? -9.356 0.734 -0.214 1.00 85.38 96 GLU A CA 1
ATOM 783 C C . GLU A 1 96 ? -10.331 1.851 0.163 1.00 85.38 96 GLU A C 1
ATOM 785 O O . GLU A 1 96 ? -10.664 2.009 1.339 1.00 85.38 96 GLU A O 1
ATOM 790 N N . GLN A 1 97 ? -10.826 2.577 -0.838 1.00 79.12 97 GLN A N 1
ATOM 791 C CA . GLN A 1 97 ? -11.784 3.661 -0.635 1.00 79.12 97 GLN A CA 1
ATOM 792 C C . GLN A 1 97 ? -13.054 3.152 0.054 1.00 79.12 97 GLN A C 1
ATOM 794 O O . GLN A 1 97 ? -13.506 3.757 1.024 1.00 79.12 97 GLN A O 1
ATOM 799 N N . ALA A 1 98 ? -13.573 1.994 -0.365 1.00 77.31 98 ALA A N 1
ATOM 800 C CA . ALA A 1 98 ? -14.761 1.390 0.230 1.00 77.31 98 ALA A CA 1
ATOM 801 C C . ALA A 1 98 ? -14.557 0.982 1.702 1.00 77.31 98 ALA A C 1
ATOM 803 O O . ALA A 1 98 ? -15.435 1.210 2.535 1.00 77.31 98 ALA A O 1
ATOM 804 N N . ILE A 1 99 ? -13.393 0.427 2.061 1.00 82.31 99 ILE A N 1
ATOM 805 C CA . ILE A 1 99 ? -13.082 0.065 3.455 1.00 82.31 99 ILE A CA 1
ATOM 806 C C . ILE A 1 99 ? -13.017 1.314 4.341 1.00 82.31 99 ILE A C 1
ATOM 808 O O . ILE A 1 99 ? -13.572 1.330 5.443 1.00 82.31 99 ILE A O 1
ATOM 812 N N . VAL A 1 100 ? -12.365 2.373 3.858 1.00 79.62 100 VAL A N 1
ATOM 813 C CA . VAL A 1 100 ? -12.272 3.644 4.588 1.00 79.62 100 VAL A CA 1
ATOM 814 C C . VAL A 1 100 ? -13.649 4.301 4.713 1.00 79.62 100 VAL A C 1
ATOM 816 O O . VAL A 1 100 ? -14.013 4.735 5.806 1.00 79.62 100 VAL A O 1
ATOM 819 N N . ALA A 1 101 ? -14.452 4.299 3.644 1.00 71.00 101 ALA A N 1
ATOM 820 C CA . ALA A 1 101 ? -15.822 4.814 3.646 1.00 71.00 101 ALA A CA 1
ATOM 821 C C . ALA A 1 101 ? -16.733 4.057 4.630 1.00 71.00 101 ALA A C 1
ATOM 823 O O . ALA A 1 101 ? -17.567 4.666 5.298 1.00 71.00 101 ALA A O 1
ATOM 824 N N . ALA A 1 102 ? -16.514 2.751 4.823 1.00 70.88 102 ALA A N 1
ATOM 825 C CA . ALA A 1 102 ? -17.193 1.944 5.844 1.00 70.88 102 ALA A CA 1
ATOM 826 C C . ALA A 1 102 ? -16.741 2.253 7.297 1.00 70.88 102 ALA A C 1
ATOM 828 O O . ALA A 1 102 ? -17.171 1.596 8.262 1.00 70.88 102 ALA A O 1
ATOM 829 N N . GLY A 1 103 ? -15.878 3.259 7.471 1.00 72.38 103 GLY A N 1
ATOM 830 C CA . GLY A 1 103 ? -15.447 3.798 8.756 1.00 72.38 103 GLY A CA 1
ATOM 831 C C . GLY A 1 103 ? -14.297 3.033 9.402 1.00 72.38 103 GLY A C 1
ATOM 832 O O . GLY A 1 103 ? -14.093 3.179 10.607 1.00 72.38 103 GLY A O 1
ATOM 833 N N . TYR A 1 104 ? -13.571 2.206 8.645 1.00 85.88 104 TYR A N 1
ATOM 834 C CA . TYR A 1 104 ? -12.408 1.489 9.162 1.00 85.88 104 TYR A CA 1
ATOM 835 C C . TYR A 1 104 ? -11.129 2.315 9.026 1.00 85.88 104 TYR A C 1
ATOM 837 O O . TYR A 1 104 ? -10.840 2.915 7.990 1.00 85.88 104 TYR A O 1
ATOM 845 N N . ARG A 1 105 ? -10.275 2.239 10.045 1.00 88.06 105 ARG A N 1
ATOM 846 C CA . ARG A 1 105 ? -8.863 2.591 9.925 1.00 88.06 105 ARG A CA 1
ATOM 847 C C . ARG A 1 105 ? -8.137 1.452 9.211 1.00 88.06 105 ARG A C 1
ATOM 849 O O . ARG A 1 105 ? -7.904 0.402 9.802 1.00 88.06 105 ARG A O 1
ATOM 856 N N . LEU A 1 106 ? -7.786 1.658 7.943 1.00 90.81 106 LEU A N 1
ATOM 857 C CA . LEU A 1 106 ? -7.092 0.651 7.137 1.00 90.81 106 LEU A CA 1
ATOM 858 C C . LEU A 1 106 ? -5.584 0.604 7.439 1.00 90.81 106 LEU A C 1
ATOM 860 O O . LEU A 1 106 ? -4.930 1.654 7.507 1.00 90.81 106 LEU A O 1
ATOM 864 N N . ILE A 1 107 ? -5.058 -0.617 7.568 1.00 92.69 107 ILE A N 1
ATOM 865 C CA . ILE A 1 107 ? -3.642 -0.997 7.576 1.00 92.69 107 ILE A CA 1
ATOM 866 C C . ILE A 1 107 ? -3.441 -2.020 6.451 1.00 92.69 107 ILE A C 1
ATOM 868 O O . ILE A 1 107 ? -4.097 -3.057 6.436 1.00 92.69 107 ILE A O 1
ATOM 872 N N . ARG A 1 108 ? -2.514 -1.766 5.527 1.00 92.00 108 ARG A N 1
ATOM 873 C CA . ARG A 1 108 ? -2.101 -2.766 4.533 1.00 92.00 108 ARG A CA 1
ATOM 874 C C . ARG A 1 108 ? -0.723 -3.301 4.872 1.00 92.00 108 ARG A C 1
ATOM 876 O O . ARG A 1 108 ? 0.186 -2.526 5.166 1.00 92.00 108 ARG A O 1
ATOM 883 N N . VAL A 1 109 ? -0.564 -4.617 4.802 1.00 88.44 109 VAL A N 1
ATOM 884 C CA . VAL A 1 109 ? 0.705 -5.294 5.054 1.00 88.44 109 VAL A CA 1
ATOM 885 C C . VAL A 1 109 ? 1.065 -6.137 3.846 1.00 88.44 109 VAL A C 1
ATOM 887 O O . VAL A 1 109 ? 0.357 -7.070 3.485 1.00 88.44 109 VAL A O 1
ATOM 890 N N . ALA A 1 110 ? 2.199 -5.821 3.227 1.00 88.19 110 ALA A N 1
ATOM 891 C CA . ALA A 1 110 ? 2.721 -6.635 2.143 1.00 88.19 110 ALA A CA 1
ATOM 892 C C . ALA A 1 110 ? 3.261 -7.969 2.683 1.00 88.19 110 ALA A C 1
ATOM 894 O O . ALA A 1 110 ? 4.010 -7.977 3.661 1.00 88.19 110 ALA A O 1
ATOM 895 N N . ASN A 1 111 ? 2.999 -9.076 1.984 1.00 87.31 111 ASN A N 1
ATOM 896 C CA . ASN A 1 111 ? 3.454 -10.424 2.372 1.00 87.31 111 ASN A CA 1
ATOM 897 C C . ASN A 1 111 ? 4.941 -10.494 2.760 1.00 87.31 111 ASN A C 1
ATOM 899 O O . ASN A 1 111 ? 5.319 -11.165 3.715 1.00 87.31 111 ASN A O 1
ATOM 903 N N . ARG A 1 112 ? 5.800 -9.764 2.039 1.00 83.75 112 ARG A N 1
ATOM 904 C CA . ARG A 1 112 ? 7.253 -9.739 2.275 1.00 83.75 112 ARG A CA 1
ATOM 905 C C . ARG A 1 112 ? 7.641 -9.099 3.613 1.00 83.75 112 ARG A C 1
ATOM 907 O O . ARG A 1 112 ? 8.699 -9.433 4.138 1.00 83.75 112 ARG A O 1
ATOM 914 N N . LEU A 1 113 ? 6.827 -8.187 4.144 1.00 84.69 113 LEU A N 1
ATOM 915 C CA . LEU A 1 113 ? 7.085 -7.541 5.435 1.00 84.69 113 LEU A CA 1
ATOM 916 C C . LEU A 1 113 ? 6.820 -8.494 6.600 1.00 84.69 113 LEU A C 1
ATOM 918 O O . LEU A 1 113 ? 7.543 -8.445 7.586 1.00 84.69 113 LEU A O 1
ATOM 922 N N . ILE A 1 114 ? 5.865 -9.415 6.448 1.00 89.75 114 ILE A N 1
ATOM 923 C CA . ILE A 1 114 ? 5.582 -10.460 7.444 1.00 89.75 114 ILE A CA 1
ATOM 924 C C . ILE A 1 114 ? 6.824 -11.326 7.678 1.00 89.75 114 ILE A C 1
ATOM 926 O O . ILE A 1 114 ? 7.131 -11.673 8.810 1.00 89.75 114 ILE A O 1
ATOM 930 N N . ASP A 1 115 ? 7.553 -11.646 6.608 1.00 84.69 115 ASP A N 1
ATOM 931 C CA . ASP A 1 115 ? 8.727 -12.520 6.682 1.00 84.69 115 ASP A CA 1
ATOM 932 C C . ASP A 1 115 ? 9.987 -11.802 7.178 1.00 84.69 115 ASP A C 1
ATOM 934 O O . ASP A 1 115 ? 10.874 -12.432 7.747 1.00 84.69 115 ASP A O 1
ATOM 938 N N . ARG A 1 116 ? 10.113 -10.503 6.897 1.00 85.75 116 ARG A N 1
ATOM 939 C CA . ARG A 1 116 ? 11.354 -9.754 7.142 1.00 85.75 116 ARG A CA 1
ATOM 940 C C . ARG A 1 116 ? 11.329 -8.947 8.422 1.00 85.75 116 ARG A C 1
ATOM 942 O O . ARG A 1 116 ? 12.367 -8.791 9.052 1.00 85.75 116 ARG A O 1
ATOM 949 N N . GLU A 1 117 ? 10.172 -8.380 8.738 1.00 90.31 117 GLU A N 1
ATOM 950 C CA . GLU A 1 117 ? 10.012 -7.373 9.783 1.00 90.31 117 GLU A CA 1
ATOM 951 C C . GLU A 1 117 ? 8.666 -7.566 10.528 1.00 90.31 117 GLU A C 1
ATOM 953 O O . GLU A 1 117 ? 7.883 -6.613 10.651 1.00 90.31 117 GLU A O 1
ATOM 958 N N . PRO A 1 118 ? 8.342 -8.785 11.018 1.00 93.31 118 PRO A N 1
ATOM 959 C CA . PRO A 1 118 ? 7.062 -9.052 11.678 1.00 93.31 118 PRO A CA 1
ATOM 960 C C . PRO A 1 118 ? 6.865 -8.213 12.946 1.00 93.31 118 PRO A C 1
ATOM 962 O O . PRO A 1 118 ? 5.748 -7.771 13.221 1.00 93.31 118 PRO A O 1
ATOM 965 N N . GLU A 1 119 ? 7.936 -7.917 13.689 1.00 88.75 119 GLU A N 1
ATOM 966 C CA . GLU A 1 119 ? 7.894 -7.043 14.865 1.00 88.75 119 GLU A CA 1
ATOM 967 C C . GLU A 1 119 ? 7.495 -5.610 14.495 1.00 88.75 119 GLU A C 1
ATOM 969 O O . GLU A 1 119 ? 6.696 -4.992 15.200 1.00 88.75 119 GLU A O 1
ATOM 974 N N . ALA A 1 120 ? 7.996 -5.086 13.370 1.00 78.88 120 ALA A N 1
ATOM 975 C CA . ALA A 1 120 ? 7.622 -3.759 12.889 1.00 78.88 120 ALA A CA 1
ATOM 976 C C . ALA A 1 120 ? 6.141 -3.722 12.488 1.00 78.88 120 ALA A C 1
ATOM 978 O O . ALA A 1 120 ? 5.422 -2.798 12.870 1.00 78.88 120 ALA A O 1
ATOM 979 N N . CYS A 1 121 ? 5.658 -4.766 11.805 1.00 89.56 121 CYS A N 1
ATOM 980 C CA . CYS A 1 121 ? 4.241 -4.907 11.465 1.00 89.56 121 CYS A CA 1
ATOM 981 C C . CYS A 1 121 ? 3.361 -4.948 12.726 1.00 89.56 121 CYS A C 1
ATOM 983 O O . CYS A 1 121 ? 2.345 -4.253 12.799 1.00 89.56 121 CYS A O 1
ATOM 985 N N . ALA A 1 122 ? 3.764 -5.719 13.741 1.00 92.88 122 ALA A N 1
ATOM 986 C CA . ALA A 1 122 ? 3.034 -5.824 15.003 1.00 92.88 122 ALA A CA 1
ATOM 987 C C . ALA A 1 122 ? 3.018 -4.481 15.741 1.00 92.88 122 ALA A C 1
ATOM 989 O O . ALA A 1 122 ? 1.979 -4.061 16.255 1.00 92.88 122 ALA A O 1
ATOM 990 N N . ARG A 1 123 ? 4.143 -3.756 15.721 1.00 80.19 123 ARG A N 1
ATOM 991 C CA . ARG A 1 123 ? 4.249 -2.413 16.293 1.00 80.19 123 ARG A CA 1
ATOM 992 C C . ARG A 1 123 ? 3.331 -1.413 15.592 1.00 80.19 123 ARG A C 1
ATOM 994 O O . ARG A 1 123 ? 2.726 -0.584 16.269 1.00 80.19 123 ARG A O 1
ATOM 1001 N N . THR A 1 124 ? 3.180 -1.488 14.269 1.00 84.19 124 THR A N 1
ATOM 1002 C CA . THR A 1 124 ? 2.210 -0.657 13.540 1.00 84.19 124 THR A CA 1
ATOM 1003 C C . THR A 1 124 ? 0.789 -0.915 14.032 1.00 84.19 124 THR A C 1
ATOM 1005 O O . THR A 1 124 ? 0.086 0.036 14.374 1.00 84.19 124 THR A O 1
ATOM 1008 N N . VAL A 1 125 ? 0.377 -2.184 14.129 1.00 90.62 125 VAL A N 1
ATOM 1009 C CA . VAL A 1 125 ? -0.962 -2.546 14.622 1.00 90.62 125 VAL A CA 1
ATOM 1010 C C . VAL A 1 125 ? -1.163 -2.066 16.060 1.00 90.62 125 VAL A C 1
ATOM 1012 O O . VAL A 1 125 ? -2.194 -1.472 16.363 1.00 90.62 125 VAL A O 1
ATOM 1015 N N . GLU A 1 126 ? -0.169 -2.247 16.933 1.00 91.69 126 GLU A N 1
ATOM 1016 C CA . GLU A 1 126 ? -0.215 -1.780 18.322 1.00 91.69 126 GLU A CA 1
ATOM 1017 C C . GLU A 1 126 ? -0.428 -0.262 18.416 1.00 91.69 126 GLU A C 1
ATOM 1019 O O . GLU A 1 126 ? -1.289 0.198 19.168 1.00 91.69 126 GLU A O 1
ATOM 1024 N N . LEU A 1 127 ? 0.351 0.528 17.669 1.00 66.88 127 LEU A N 1
ATOM 1025 C CA . LEU A 1 127 ? 0.278 1.990 17.713 1.00 66.88 127 LEU A CA 1
ATOM 1026 C C . LEU A 1 127 ? -1.051 2.512 17.169 1.00 66.88 127 LEU A C 1
ATOM 1028 O O . LEU A 1 127 ? -1.646 3.405 17.775 1.00 66.88 127 LEU A O 1
ATOM 1032 N N . VAL A 1 128 ? -1.540 1.934 16.068 1.00 78.38 128 VAL A N 1
ATOM 1033 C CA . VAL A 1 128 ? -2.858 2.277 15.525 1.00 78.38 128 VAL A CA 1
ATOM 1034 C C . VAL A 1 128 ? -3.946 1.919 16.534 1.00 78.38 128 VAL A C 1
ATOM 1036 O O . VAL A 1 128 ? -4.771 2.765 16.858 1.00 78.38 128 VAL A O 1
ATOM 1039 N N . LEU A 1 129 ? -3.909 0.719 17.117 1.00 86.31 129 LEU A N 1
ATOM 1040 C CA . LEU A 1 129 ? -4.886 0.295 18.119 1.00 86.31 129 LEU A CA 1
ATOM 1041 C C . LEU A 1 129 ? -4.881 1.201 19.359 1.00 86.31 129 LEU A C 1
ATOM 1043 O O . LEU A 1 129 ? -5.946 1.574 19.848 1.00 86.31 129 LEU A O 1
ATOM 1047 N N . LYS A 1 130 ? -3.703 1.604 19.850 1.00 78.56 130 LYS A N 1
ATOM 1048 C CA . LYS A 1 130 ? -3.572 2.570 20.954 1.00 78.56 130 LYS A CA 1
ATOM 1049 C C . LYS A 1 130 ? -4.203 3.916 20.608 1.00 78.56 130 LYS A C 1
ATOM 1051 O O . LYS A 1 130 ? -4.982 4.428 21.410 1.00 78.56 130 LYS A O 1
ATOM 1056 N N . ARG A 1 131 ? -3.908 4.458 19.422 1.00 80.06 131 ARG A N 1
ATOM 1057 C CA . ARG A 1 131 ? -4.488 5.716 18.935 1.00 80.06 131 ARG A CA 1
ATOM 1058 C C . ARG A 1 131 ? -6.011 5.634 18.858 1.00 80.06 131 ARG A C 1
ATOM 1060 O O . ARG A 1 131 ? -6.685 6.501 19.405 1.00 80.06 131 ARG A O 1
ATOM 1067 N N . GLU A 1 132 ? -6.555 4.598 18.221 1.00 80.19 132 GLU A N 1
ATOM 1068 C CA . GLU A 1 132 ? -8.008 4.458 18.053 1.00 80.19 132 GLU A CA 1
ATOM 1069 C C . GLU A 1 132 ? -8.722 4.270 19.400 1.00 80.19 132 GLU A C 1
ATOM 1071 O O . GLU A 1 132 ? -9.760 4.883 19.633 1.00 80.19 132 GLU A O 1
ATOM 1076 N N . ARG A 1 133 ? -8.140 3.508 20.337 1.00 85.25 133 ARG A N 1
ATOM 1077 C CA . ARG A 1 133 ? -8.671 3.381 21.707 1.00 85.25 133 ARG A CA 1
ATOM 1078 C C . ARG A 1 133 ? -8.658 4.713 22.463 1.00 85.25 133 ARG A C 1
ATOM 1080 O O . ARG A 1 133 ? -9.622 5.017 23.158 1.00 85.25 133 ARG A O 1
ATOM 1087 N N . GLN A 1 134 ? -7.594 5.510 22.335 1.00 72.56 134 GLN A N 1
ATOM 1088 C CA . GLN A 1 134 ? -7.516 6.839 22.955 1.00 72.56 134 GLN A CA 1
ATOM 1089 C C . GLN A 1 134 ? -8.556 7.795 22.371 1.00 72.56 134 GLN A C 1
ATOM 1091 O O . GLN A 1 134 ? -9.247 8.469 23.128 1.00 72.56 134 GLN A O 1
ATOM 1096 N N . LEU A 1 135 ? -8.712 7.819 21.044 1.00 68.38 135 LEU A N 1
ATOM 1097 C CA . LEU A 1 135 ? -9.749 8.611 20.382 1.00 68.38 135 LEU A CA 1
ATOM 1098 C C . LEU A 1 135 ? -11.148 8.185 20.835 1.00 68.38 135 LEU A C 1
ATOM 1100 O O . LEU A 1 135 ? -11.961 9.037 21.180 1.00 68.38 135 LEU A O 1
ATOM 1104 N N . ALA A 1 136 ? -11.411 6.879 20.914 1.00 75.81 136 ALA A N 1
ATOM 1105 C CA . ALA A 1 136 ? -12.672 6.356 21.429 1.00 75.81 136 ALA A CA 1
ATOM 1106 C C . ALA A 1 136 ? -12.928 6.786 22.885 1.00 75.81 136 ALA A C 1
ATOM 1108 O O . ALA A 1 136 ? -14.041 7.190 23.215 1.00 75.81 136 ALA A O 1
ATOM 1109 N N . ALA A 1 137 ? -11.905 6.750 23.745 1.00 75.75 137 ALA A N 1
ATOM 1110 C CA . ALA A 1 137 ? -12.011 7.192 25.134 1.00 75.75 137 ALA A CA 1
ATOM 1111 C C . ALA A 1 137 ? -12.271 8.702 25.253 1.00 75.75 137 ALA A C 1
ATOM 1113 O O . ALA A 1 137 ? -13.099 9.105 26.065 1.00 75.75 137 ALA A O 1
ATOM 1114 N N . LEU A 1 138 ? -11.613 9.529 24.432 1.00 69.31 138 LEU A N 1
ATOM 1115 C CA . LEU A 1 138 ? -11.862 10.974 24.377 1.00 69.31 138 LEU A CA 1
ATOM 1116 C C . LEU A 1 138 ? -13.297 11.273 23.937 1.00 69.31 138 LEU A C 1
ATOM 1118 O O . LEU A 1 138 ? -13.978 12.073 24.571 1.00 69.31 138 LEU A O 1
ATOM 1122 N N . ILE A 1 139 ? -13.780 10.591 22.894 1.00 67.25 139 ILE A N 1
ATOM 1123 C CA . ILE A 1 139 ? -15.161 10.733 22.415 1.00 67.25 139 ILE A CA 1
ATOM 1124 C C . ILE A 1 139 ? -16.161 10.323 23.504 1.00 67.25 139 ILE A C 1
ATOM 1126 O O . ILE A 1 139 ? -17.172 10.993 23.678 1.00 67.25 139 ILE A O 1
ATOM 1130 N N . ALA A 1 140 ? -15.876 9.261 24.263 1.00 70.31 140 ALA A N 1
ATOM 1131 C CA . ALA A 1 140 ? -16.735 8.800 25.354 1.00 70.31 140 ALA A CA 1
ATOM 1132 C C . ALA A 1 140 ? -16.760 9.740 26.576 1.00 70.31 140 ALA A C 1
ATOM 1134 O O . ALA A 1 140 ? -17.670 9.643 27.393 1.00 70.31 140 ALA A O 1
ATOM 1135 N N . GLN A 1 141 ? -15.771 10.630 26.719 1.00 73.38 141 GLN A N 1
ATOM 1136 C CA . GLN A 1 141 ? -15.735 11.655 27.770 1.00 73.38 141 GLN A CA 1
ATOM 1137 C C . GLN A 1 141 ? -16.488 12.934 27.382 1.00 73.38 141 GLN A C 1
ATOM 1139 O O . GLN A 1 141 ? -16.710 13.790 28.241 1.00 73.38 141 GLN A O 1
ATOM 1144 N N . LEU A 1 142 ? -16.879 13.090 26.111 1.00 67.00 142 LEU A N 1
ATOM 1145 C CA . LEU A 1 142 ? -17.701 14.219 25.692 1.00 67.00 142 LEU A CA 1
ATOM 1146 C C . LEU A 1 142 ? -19.081 14.139 26.368 1.00 67.00 142 LEU A C 1
ATOM 1148 O O . LEU A 1 142 ? -19.628 13.044 26.513 1.00 67.00 142 LEU A O 1
ATOM 1152 N N . PRO A 1 143 ? -19.681 15.280 26.763 1.00 71.50 143 PRO A N 1
ATOM 1153 C CA . PRO A 1 143 ? -21.050 15.305 27.269 1.00 71.50 143 PRO A CA 1
ATOM 1154 C C . PRO A 1 143 ? -21.993 14.588 26.300 1.00 71.50 143 PRO A C 1
ATOM 1156 O O . PRO A 1 143 ? -21.863 14.765 25.091 1.00 71.50 143 PRO A O 1
ATOM 1159 N N . ALA A 1 144 ? -22.973 13.832 26.805 1.00 63.69 144 ALA A N 1
ATOM 1160 C CA . ALA A 1 144 ? -23.879 13.040 25.964 1.00 63.69 144 ALA A CA 1
ATOM 1161 C C . ALA A 1 144 ? -24.563 13.866 24.853 1.00 63.69 144 ALA A C 1
ATOM 1163 O O . ALA A 1 144 ? -24.769 13.351 23.759 1.00 63.69 144 ALA A O 1
ATOM 1164 N N . ALA A 1 145 ? -24.836 15.154 25.099 1.00 61.31 145 ALA A N 1
ATOM 1165 C CA . ALA A 1 145 ? -25.315 16.095 24.084 1.00 61.31 145 ALA A CA 1
ATOM 1166 C C . ALA A 1 145 ? -24.286 16.316 22.959 1.00 61.31 145 ALA A C 1
ATOM 1168 O O . ALA A 1 145 ? -24.607 16.118 21.799 1.00 61.31 145 ALA A O 1
ATOM 1169 N N . ALA A 1 146 ? -23.022 16.597 23.291 1.00 59.88 146 ALA A N 1
ATOM 1170 C CA . ALA A 1 146 ? -21.947 16.776 22.313 1.00 59.88 146 ALA A CA 1
ATOM 1171 C C . ALA A 1 146 ? -21.558 15.470 21.593 1.00 59.88 146 ALA A C 1
ATOM 1173 O O . ALA A 1 146 ? -21.180 15.494 20.426 1.00 59.88 146 ALA A O 1
ATOM 1174 N N . GLN A 1 147 ? -21.658 14.318 22.264 1.00 55.41 147 GLN A N 1
ATOM 1175 C CA . GLN A 1 147 ? -21.436 13.010 21.647 1.00 55.41 147 GLN A CA 1
ATOM 1176 C C . GLN A 1 147 ? -22.589 12.635 20.707 1.00 55.41 147 GLN A C 1
ATOM 1178 O O . GLN A 1 147 ? -22.347 12.119 19.616 1.00 55.41 147 GLN A O 1
ATOM 1183 N N . SER A 1 148 ? -23.832 12.923 21.107 1.00 54.62 148 SER A N 1
ATOM 1184 C CA . SER A 1 148 ? -25.015 12.787 20.258 1.00 54.62 148 SER A CA 1
ATOM 1185 C C . SER A 1 148 ? -24.933 13.732 19.066 1.00 54.62 148 SER A C 1
ATOM 1187 O O . SER A 1 148 ? -25.191 13.279 17.964 1.00 54.62 148 SER A O 1
ATOM 1189 N N . ASP A 1 149 ? -24.493 14.977 19.243 1.00 59.19 149 ASP A N 1
ATOM 1190 C CA . ASP A 1 149 ? -24.311 15.946 18.159 1.00 59.19 149 ASP A CA 1
ATOM 1191 C C . ASP A 1 149 ? -23.166 15.552 17.227 1.00 59.19 149 ASP A C 1
ATOM 1193 O O . ASP A 1 149 ? -23.310 15.671 16.021 1.00 59.19 149 ASP A O 1
ATOM 1197 N N . LEU A 1 150 ? -22.050 15.015 17.732 1.00 57.75 150 LEU A N 1
ATOM 1198 C CA . LEU A 1 150 ? -20.952 14.526 16.891 1.00 57.75 150 LEU A CA 1
ATOM 1199 C C . LEU A 1 150 ? -21.351 13.260 16.121 1.00 57.75 150 LEU A C 1
ATOM 1201 O O . LEU A 1 150 ? -21.039 13.130 14.940 1.00 57.75 150 LEU A O 1
ATOM 1205 N N . ASN A 1 151 ? -22.042 12.319 16.769 1.00 51.25 151 ASN A N 1
ATOM 1206 C CA . ASN A 1 151 ? -22.526 11.098 16.127 1.00 51.25 151 ASN A CA 1
ATOM 1207 C C . ASN A 1 151 ? -23.685 11.384 15.167 1.00 51.25 151 ASN A C 1
ATOM 1209 O O . ASN A 1 151 ? -23.731 10.785 14.095 1.00 51.25 151 ASN A O 1
ATOM 1213 N N . ALA A 1 152 ? -24.585 12.307 15.512 1.00 51.72 152 ALA A N 1
ATOM 1214 C CA . ALA A 1 152 ? -25.649 12.799 14.647 1.00 51.72 152 ALA A CA 1
ATOM 1215 C C . ALA A 1 152 ? -25.053 13.578 13.481 1.00 51.72 152 ALA A C 1
ATOM 1217 O O . ALA A 1 152 ? -25.359 13.220 12.362 1.00 51.72 152 ALA A O 1
ATOM 1218 N N . ALA A 1 153 ? -24.121 14.510 13.695 1.00 52.94 153 ALA A N 1
ATOM 1219 C CA . ALA A 1 153 ? -23.410 15.212 12.628 1.00 52.94 153 ALA A CA 1
ATOM 1220 C C . ALA A 1 153 ? -22.625 14.244 11.741 1.00 52.94 153 ALA A C 1
ATOM 1222 O O . ALA A 1 153 ? -22.653 14.385 10.531 1.00 52.94 153 ALA A O 1
ATOM 1223 N N . ARG A 1 154 ? -21.977 13.210 12.290 1.00 52.84 154 ARG A N 1
ATOM 1224 C CA . ARG A 1 154 ? -21.280 12.186 11.494 1.00 52.84 154 ARG A CA 1
ATOM 1225 C C . ARG A 1 154 ? -22.259 11.329 10.687 1.00 52.84 154 ARG A C 1
ATOM 1227 O O . ARG A 1 154 ? -21.995 11.046 9.526 1.00 52.84 154 ARG A O 1
ATOM 1234 N N . LYS A 1 155 ? -23.386 10.923 11.277 1.00 46.06 155 LYS A N 1
ATOM 1235 C CA . LYS A 1 155 ? -24.429 10.106 10.631 1.00 46.06 155 LYS A CA 1
ATOM 1236 C C . LYS A 1 155 ? -25.248 10.906 9.614 1.00 46.06 155 LYS A C 1
ATOM 1238 O O . LYS A 1 155 ? -25.604 10.365 8.575 1.00 46.06 155 LYS A O 1
ATOM 1243 N N . GLN A 1 156 ? -25.497 12.178 9.903 1.00 50.84 156 GLN A N 1
ATOM 1244 C CA . GLN A 1 156 ? -26.159 13.162 9.057 1.00 50.84 156 GLN A CA 1
ATOM 1245 C C . GLN A 1 156 ? -25.235 13.561 7.908 1.00 50.84 156 GLN A C 1
ATOM 1247 O O . GLN A 1 156 ? -25.643 13.434 6.772 1.00 50.84 156 GLN A O 1
ATOM 1252 N N . HIS A 1 157 ? -23.959 13.863 8.152 1.00 47.97 157 HIS A N 1
ATOM 1253 C CA . HIS A 1 157 ? -22.974 14.116 7.096 1.00 47.97 157 HIS A CA 1
ATOM 1254 C C . HIS A 1 157 ? -22.785 12.899 6.174 1.00 47.97 157 HIS A C 1
ATOM 1256 O O . HIS A 1 157 ? -22.789 13.056 4.963 1.00 47.97 157 HIS A O 1
ATOM 1262 N N . ILE A 1 158 ? -22.716 11.670 6.706 1.00 43.97 158 ILE A N 1
ATOM 1263 C CA . ILE A 1 158 ? -22.669 10.440 5.885 1.00 43.97 158 ILE A CA 1
ATOM 1264 C C . ILE A 1 158 ? -23.989 10.200 5.125 1.00 43.97 158 ILE A C 1
ATOM 1266 O O . ILE A 1 158 ? -23.968 9.697 4.004 1.00 43.97 158 ILE A O 1
ATOM 1270 N N . GLY A 1 159 ? -25.135 10.525 5.729 1.00 42.00 159 GLY A N 1
ATOM 1271 C CA . GLY A 1 159 ? -26.460 10.354 5.125 1.00 42.00 159 GLY A CA 1
ATOM 1272 C C . GLY A 1 159 ? -26.828 11.426 4.093 1.00 42.00 159 GLY A C 1
ATOM 1273 O O . GLY A 1 159 ? -27.552 11.122 3.151 1.00 42.00 159 GLY A O 1
ATOM 1274 N N . GLU A 1 160 ? -26.316 12.646 4.256 1.00 46.09 160 GLU A N 1
ATOM 1275 C CA . GLU A 1 160 ? -26.561 13.817 3.406 1.00 46.09 160 GLU A CA 1
ATOM 1276 C C . GLU A 1 160 ? -25.503 13.989 2.306 1.00 46.09 160 GLU A C 1
ATOM 1278 O O . GLU A 1 160 ? -25.798 14.639 1.314 1.00 46.09 160 GLU A O 1
ATOM 1283 N N . MET A 1 161 ? -24.300 13.401 2.424 1.00 47.53 161 MET A N 1
ATOM 1284 C CA . MET A 1 161 ? -23.215 13.614 1.446 1.00 47.53 161 MET A CA 1
ATOM 1285 C C . MET A 1 161 ? -23.449 13.012 0.058 1.00 47.53 161 MET A C 1
ATOM 1287 O O . MET A 1 161 ? -22.738 13.396 -0.862 1.00 47.53 161 MET A O 1
ATOM 1291 N N . LEU A 1 162 ? -24.359 12.049 -0.105 1.00 51.75 162 LEU A N 1
ATOM 1292 C CA . LEU A 1 162 ? -24.693 11.528 -1.432 1.00 51.75 162 LEU A CA 1
ATOM 1293 C C . LEU A 1 162 ? -26.181 11.199 -1.504 1.00 51.75 162 LEU A C 1
ATOM 1295 O O . LEU A 1 162 ? -26.607 10.094 -1.131 1.00 51.75 162 LEU A O 1
ATOM 1299 N N . THR A 1 163 ? -26.952 12.141 -2.038 1.00 55.62 163 THR A N 1
ATOM 1300 C CA . THR A 1 163 ? -28.258 11.878 -2.644 1.00 55.62 163 THR A CA 1
ATOM 1301 C C . THR A 1 163 ? -28.124 10.821 -3.747 1.00 55.62 163 THR A C 1
ATOM 1303 O O . THR A 1 163 ? -27.036 10.552 -4.257 1.00 55.62 163 THR A O 1
ATOM 1306 N N . THR A 1 164 ? -29.231 10.196 -4.153 1.00 54.56 164 THR A N 1
ATOM 1307 C CA . THR A 1 164 ? -29.226 9.235 -5.273 1.00 54.56 164 THR A CA 1
ATOM 1308 C C . THR A 1 164 ? -28.651 9.851 -6.555 1.00 54.56 164 THR A C 1
ATOM 1310 O O . THR A 1 164 ? -28.021 9.147 -7.335 1.00 54.56 164 THR A O 1
ATOM 1313 N N . ALA A 1 165 ? -28.826 11.163 -6.742 1.00 50.16 165 ALA A N 1
ATOM 1314 C CA . ALA A 1 165 ? -28.278 11.910 -7.868 1.00 50.16 165 ALA A CA 1
ATOM 1315 C C . ALA A 1 165 ? -26.755 12.077 -7.770 1.00 50.16 165 ALA A C 1
ATOM 1317 O O . ALA A 1 165 ? -26.068 11.816 -8.745 1.00 50.16 165 ALA A O 1
ATOM 1318 N N . GLU A 1 166 ? -26.216 12.420 -6.600 1.00 50.06 166 GLU A N 1
ATOM 1319 C CA . GLU A 1 166 ? -24.762 12.558 -6.418 1.00 50.06 166 GLU A CA 1
ATOM 1320 C C . GLU A 1 166 ? -24.051 11.196 -6.440 1.00 50.06 166 GLU A C 1
ATOM 1322 O O . GLU A 1 166 ? -22.910 11.101 -6.880 1.00 50.06 166 GLU A O 1
ATOM 1327 N N . ARG A 1 167 ? -24.732 10.116 -6.027 1.00 53.16 167 ARG A N 1
ATOM 1328 C CA . ARG A 1 167 ? -24.266 8.734 -6.244 1.00 53.16 167 ARG A CA 1
ATOM 1329 C C . ARG A 1 167 ? -24.196 8.398 -7.734 1.00 53.16 167 ARG A C 1
ATOM 1331 O O . ARG A 1 167 ? -23.161 7.934 -8.192 1.00 53.16 167 ARG A O 1
ATOM 1338 N N . ALA A 1 168 ? -25.250 8.717 -8.485 1.00 52.44 168 ALA A N 1
ATOM 1339 C CA . ALA A 1 168 ? -25.271 8.534 -9.933 1.00 52.44 168 ALA A CA 1
ATOM 1340 C C . ALA A 1 168 ? -24.221 9.400 -10.650 1.00 52.44 168 ALA A C 1
ATOM 1342 O O . ALA A 1 168 ? -23.624 8.948 -11.617 1.00 52.44 168 ALA A O 1
ATOM 1343 N N . GLU A 1 169 ? -23.956 10.616 -10.172 1.00 49.41 169 GLU A N 1
ATOM 1344 C CA . GLU A 1 169 ? -22.923 11.499 -10.719 1.00 49.41 169 GLU A CA 1
ATOM 1345 C C . GLU A 1 169 ? -21.511 10.972 -10.423 1.00 49.41 169 GLU A C 1
ATOM 1347 O O . GLU A 1 169 ? -20.645 11.018 -11.294 1.00 49.41 169 GLU A O 1
ATOM 1352 N N . LEU A 1 170 ? -21.284 10.389 -9.238 1.00 47.66 170 LEU A N 1
ATOM 1353 C CA . LEU A 1 170 ? -20.029 9.710 -8.904 1.00 47.66 170 LEU A CA 1
ATOM 1354 C C . LEU A 1 170 ? -19.794 8.479 -9.796 1.00 47.66 170 LEU A C 1
ATOM 1356 O O . LEU A 1 170 ? -18.676 8.275 -10.275 1.00 47.66 170 LEU A O 1
ATOM 1360 N N . ASP A 1 171 ? -20.848 7.701 -10.050 1.00 47.31 171 ASP A N 1
ATOM 1361 C CA . ASP A 1 171 ? -20.820 6.546 -10.952 1.00 47.31 171 ASP A CA 1
ATOM 1362 C C . ASP A 1 171 ? -20.546 6.994 -12.396 1.00 47.31 171 ASP A C 1
ATOM 1364 O O . ASP A 1 171 ? -19.682 6.436 -13.070 1.00 47.31 171 ASP A O 1
ATOM 1368 N N . GLN A 1 172 ? -21.182 8.081 -12.843 1.00 51.50 172 GLN A N 1
ATOM 1369 C CA . GLN A 1 172 ? -20.971 8.662 -14.169 1.00 51.50 172 GLN A CA 1
ATOM 1370 C C . GLN A 1 172 ? -19.549 9.225 -14.331 1.00 51.50 172 GLN A C 1
ATOM 1372 O O . GLN A 1 172 ? -18.933 9.097 -15.393 1.00 51.50 172 GLN A O 1
ATOM 1377 N N . LEU A 1 173 ? -18.982 9.804 -13.269 1.00 50.09 173 LEU A N 1
ATOM 1378 C CA . LEU A 1 173 ? -17.603 10.284 -13.255 1.00 50.09 173 LEU A CA 1
ATOM 1379 C C . LEU A 1 173 ? -16.610 9.114 -13.310 1.00 50.09 173 LEU A C 1
ATOM 1381 O O . LEU A 1 173 ? -15.626 9.179 -14.053 1.00 50.09 173 LEU A O 1
ATOM 1385 N N . ALA A 1 174 ? -16.879 8.035 -12.569 1.00 44.41 174 ALA A N 1
ATOM 1386 C CA . ALA A 1 174 ? -16.089 6.808 -12.590 1.00 44.41 174 ALA A CA 1
ATOM 1387 C C . ALA A 1 174 ? -16.149 6.110 -13.958 1.00 44.41 174 ALA A C 1
ATOM 1389 O O . ALA A 1 174 ? -15.111 5.686 -14.470 1.00 44.41 174 ALA A O 1
ATOM 1390 N N . GLU A 1 175 ? -17.325 6.051 -14.585 1.00 48.00 175 GLU A N 1
ATOM 1391 C CA . GLU A 1 175 ? -17.502 5.572 -15.957 1.00 48.00 175 GLU A CA 1
ATOM 1392 C C . GLU A 1 175 ? -16.740 6.446 -16.957 1.00 48.00 175 GLU A C 1
ATOM 1394 O O . GLU A 1 175 ? -16.029 5.908 -17.805 1.00 48.00 175 GLU A O 1
ATOM 1399 N N . SER A 1 176 ? -16.792 7.777 -16.823 1.00 49.44 176 SER A N 1
ATOM 1400 C CA . SER A 1 176 ? -16.049 8.681 -17.713 1.00 49.44 176 SER A CA 1
ATOM 1401 C C . SER A 1 176 ? -14.531 8.518 -17.575 1.00 49.44 176 SER A C 1
ATOM 1403 O O . SER A 1 176 ? -13.813 8.508 -18.575 1.00 49.44 176 SER A O 1
ATOM 1405 N N . HIS A 1 177 ? -14.029 8.318 -16.353 1.00 44.16 177 HIS A N 1
ATOM 1406 C CA . HIS A 1 177 ? -12.611 8.066 -16.118 1.00 44.16 177 HIS A CA 1
ATOM 1407 C C . HIS A 1 177 ? -12.177 6.702 -16.654 1.00 44.16 177 HIS A C 1
ATOM 1409 O O . HIS A 1 177 ? -11.110 6.608 -17.258 1.00 44.16 177 HIS A O 1
ATOM 1415 N N . ASN A 1 178 ? -12.992 5.659 -16.483 1.00 44.44 178 ASN A N 1
ATOM 1416 C CA . ASN A 1 178 ? -12.709 4.347 -17.064 1.00 44.44 178 ASN A CA 1
ATOM 1417 C C . ASN A 1 178 ? -12.711 4.419 -18.599 1.00 44.44 178 ASN A C 1
ATOM 1419 O O . ASN A 1 178 ? -11.771 3.941 -19.223 1.00 44.44 178 ASN A O 1
ATOM 1423 N N . ALA A 1 179 ? -13.677 5.116 -19.204 1.00 53.53 179 ALA A N 1
ATOM 1424 C CA . ALA A 1 179 ? -13.731 5.325 -20.649 1.00 53.53 179 ALA A CA 1
ATOM 1425 C C . ALA A 1 179 ? -12.531 6.134 -21.177 1.00 53.53 179 ALA A C 1
ATOM 1427 O O . ALA A 1 179 ? -11.997 5.826 -22.241 1.00 53.53 179 ALA A O 1
ATOM 1428 N N . ALA A 1 180 ? -12.060 7.141 -20.434 1.00 50.03 180 ALA A N 1
ATOM 1429 C CA . ALA A 1 180 ? -10.858 7.898 -20.787 1.00 50.03 180 ALA A CA 1
ATOM 1430 C C . ALA A 1 180 ? -9.585 7.035 -20.712 1.00 50.03 180 ALA A C 1
ATOM 1432 O O . ALA A 1 180 ? -8.691 7.163 -21.551 1.00 50.03 180 ALA A O 1
ATOM 1433 N N . ILE A 1 181 ? -9.507 6.136 -19.727 1.00 46.91 181 ILE A N 1
ATOM 1434 C CA . ILE A 1 181 ? -8.416 5.165 -19.602 1.00 46.91 181 ILE A CA 1
ATOM 1435 C C . ILE A 1 181 ? -8.455 4.168 -20.765 1.00 46.91 181 ILE A C 1
ATOM 1437 O O . ILE A 1 181 ? -7.417 3.947 -21.390 1.00 46.91 181 ILE A O 1
ATOM 1441 N N . ASP A 1 182 ? -9.629 3.635 -21.100 1.00 53.09 182 ASP A N 1
ATOM 1442 C CA . ASP A 1 182 ? -9.814 2.698 -22.210 1.00 53.09 182 ASP A CA 1
ATOM 1443 C C . ASP A 1 182 ? -9.473 3.354 -23.558 1.00 53.09 182 ASP A C 1
ATOM 1445 O O . ASP A 1 182 ? -8.755 2.767 -24.366 1.00 53.09 182 ASP A O 1
ATOM 1449 N N . ALA A 1 183 ? -9.880 4.609 -23.774 1.00 60.44 183 ALA A N 1
ATOM 1450 C CA . ALA A 1 183 ? -9.536 5.374 -24.973 1.00 60.44 183 ALA A CA 1
ATOM 1451 C C . ALA A 1 183 ? -8.021 5.596 -25.101 1.00 60.44 183 ALA A C 1
ATOM 1453 O O . ALA A 1 183 ? -7.452 5.422 -26.180 1.00 60.44 183 ALA A O 1
ATOM 1454 N N . LEU A 1 184 ? -7.342 5.919 -23.997 1.00 52.56 184 LEU A N 1
ATOM 1455 C CA . LEU A 1 184 ? -5.887 6.069 -23.982 1.00 52.56 184 LEU A CA 1
ATOM 1456 C C . LEU A 1 184 ? -5.175 4.728 -24.229 1.00 52.56 184 LEU A C 1
ATOM 1458 O O . LEU A 1 184 ? -4.125 4.684 -24.872 1.00 52.56 184 LEU A O 1
ATOM 1462 N N . GLN A 1 185 ? -5.735 3.623 -23.732 1.00 52.31 185 GLN A N 1
ATOM 1463 C CA . GLN A 1 185 ? -5.223 2.280 -24.006 1.00 52.31 185 GLN A CA 1
ATOM 1464 C C . GLN A 1 185 ? -5.388 1.908 -25.477 1.00 52.31 185 GLN A C 1
ATOM 1466 O O . GLN A 1 185 ? -4.440 1.398 -26.066 1.00 52.31 185 GLN A O 1
ATOM 1471 N N . GLN A 1 186 ? -6.534 2.224 -26.075 1.00 66.69 186 GLN A N 1
ATOM 1472 C CA . GLN A 1 186 ? -6.799 1.968 -27.484 1.00 66.69 186 GLN A CA 1
ATOM 1473 C C . GLN A 1 186 ? -5.871 2.794 -28.385 1.00 66.69 186 GLN A C 1
ATOM 1475 O O . GLN A 1 186 ? -5.247 2.240 -29.282 1.00 66.69 186 GLN A O 1
ATOM 1480 N N . GLN A 1 187 ? -5.652 4.075 -28.067 1.00 71.00 187 GLN A N 1
ATOM 1481 C CA . GLN A 1 187 ? -4.669 4.915 -28.765 1.00 71.00 187 GLN A CA 1
ATOM 1482 C C . GLN A 1 187 ? -3.245 4.354 -28.687 1.00 71.00 187 GLN A C 1
ATOM 1484 O O . GLN A 1 187 ? -2.506 4.391 -29.669 1.00 71.00 187 GLN A O 1
ATOM 1489 N N . LEU A 1 188 ? -2.849 3.826 -27.527 1.00 56.72 188 LEU A N 1
ATOM 1490 C CA . LEU A 1 188 ? -1.539 3.201 -27.366 1.00 56.72 188 LEU A CA 1
ATOM 1491 C C . LEU A 1 188 ? -1.428 1.898 -28.170 1.00 56.72 188 LEU A C 1
ATOM 1493 O O . LEU A 1 188 ? -0.367 1.604 -28.715 1.00 56.72 188 LEU A O 1
ATOM 1497 N N . GLN A 1 189 ? -2.506 1.121 -28.248 1.00 62.00 189 GLN A N 1
ATOM 1498 C CA . GLN A 1 189 ? -2.544 -0.124 -29.013 1.00 62.00 189 GLN A CA 1
ATOM 1499 C C . GLN A 1 189 ? -2.475 0.138 -30.520 1.00 62.00 189 GLN A C 1
ATOM 1501 O O . GLN A 1 189 ? -1.661 -0.484 -31.199 1.00 62.00 189 GLN A O 1
ATOM 1506 N N . ASP A 1 190 ? -3.214 1.133 -31.009 1.00 75.06 190 ASP A N 1
ATOM 1507 C CA . ASP A 1 190 ? -3.152 1.589 -32.400 1.00 75.06 190 ASP A CA 1
ATOM 1508 C C . ASP A 1 190 ? -1.750 2.102 -32.769 1.00 75.06 190 ASP A C 1
ATOM 1510 O O . ASP A 1 190 ? -1.272 1.889 -33.884 1.00 75.06 190 ASP A O 1
ATOM 1514 N N . GLU A 1 191 ? -1.064 2.774 -31.840 1.00 72.19 191 GLU A N 1
ATOM 1515 C CA . GLU A 1 191 ? 0.315 3.233 -32.039 1.00 72.19 191 GLU A CA 1
ATOM 1516 C C . GLU A 1 191 ? 1.307 2.060 -32.096 1.00 72.19 191 GLU A C 1
ATOM 1518 O O . GLU A 1 191 ? 2.213 2.053 -32.932 1.00 72.19 191 GLU A O 1
ATOM 1523 N N . ILE A 1 192 ? 1.124 1.035 -31.257 1.00 67.62 192 ILE A N 1
ATOM 1524 C CA . ILE A 1 192 ? 1.932 -0.192 -31.307 1.00 67.62 192 ILE A CA 1
ATOM 1525 C C . ILE A 1 192 ? 1.718 -0.918 -32.640 1.00 67.62 192 ILE A C 1
ATOM 1527 O O . ILE A 1 192 ? 2.696 -1.283 -33.292 1.00 67.62 192 ILE A O 1
ATOM 1531 N N . GLU A 1 193 ? 0.471 -1.085 -33.080 1.00 76.75 193 GLU A N 1
ATOM 1532 C CA . GLU A 1 193 ? 0.156 -1.728 -34.360 1.00 76.75 193 GLU A CA 1
ATOM 1533 C C . GLU A 1 193 ? 0.690 -0.924 -35.552 1.00 76.75 193 GLU A C 1
ATOM 1535 O O . GLU A 1 193 ? 1.248 -1.503 -36.487 1.00 76.75 193 GLU A O 1
ATOM 1540 N N . ARG A 1 194 ? 0.617 0.415 -35.507 1.00 80.00 194 ARG A N 1
ATOM 1541 C CA . ARG A 1 194 ? 1.252 1.281 -36.513 1.00 80.00 194 ARG A CA 1
ATOM 1542 C C . ARG A 1 194 ? 2.756 1.069 -36.584 1.00 80.00 194 ARG A C 1
ATOM 1544 O O . ARG A 1 194 ? 3.295 0.955 -37.685 1.00 80.00 194 ARG A O 1
ATOM 1551 N N . ARG A 1 195 ? 3.435 1.010 -35.437 1.00 73.31 195 ARG A N 1
ATOM 1552 C CA . ARG A 1 195 ? 4.888 0.798 -35.383 1.00 73.31 195 ARG A CA 1
ATOM 1553 C C . ARG A 1 195 ? 5.279 -0.579 -35.897 1.00 73.31 195 ARG A C 1
ATOM 1555 O O . ARG A 1 195 ? 6.170 -0.669 -36.733 1.00 73.31 195 ARG A O 1
ATOM 1562 N N . GLN A 1 196 ? 4.549 -1.618 -35.507 1.00 76.56 196 GLN A N 1
ATOM 1563 C CA . GLN A 1 196 ? 4.758 -2.975 -36.017 1.00 76.56 196 GLN A CA 1
ATOM 1564 C C . GLN A 1 196 ? 4.487 -3.075 -37.526 1.00 76.56 196 GLN A C 1
ATOM 1566 O O . GLN A 1 196 ? 5.215 -3.751 -38.251 1.00 76.56 196 GLN A O 1
ATOM 1571 N N . GLY A 1 197 ? 3.469 -2.374 -38.031 1.00 76.75 197 GLY A N 1
ATOM 1572 C CA . GLY A 1 197 ? 3.195 -2.275 -39.464 1.00 76.75 197 GLY A CA 1
ATOM 1573 C C . GLY A 1 197 ? 4.306 -1.551 -40.231 1.00 76.75 197 GLY A C 1
ATOM 1574 O O . GLY A 1 197 ? 4.685 -1.990 -41.318 1.00 76.75 197 GLY A O 1
ATOM 1575 N N . ALA A 1 198 ? 4.859 -0.479 -39.660 1.00 68.88 198 ALA A N 1
ATOM 1576 C CA . ALA A 1 198 ? 5.986 0.255 -40.229 1.00 68.88 198 ALA A CA 1
ATOM 1577 C C . ALA A 1 198 ? 7.274 -0.586 -40.241 1.00 68.88 198 ALA A C 1
ATOM 1579 O O . ALA A 1 198 ? 7.968 -0.604 -41.256 1.00 68.88 198 ALA A O 1
ATOM 1580 N N . GLU A 1 199 ? 7.5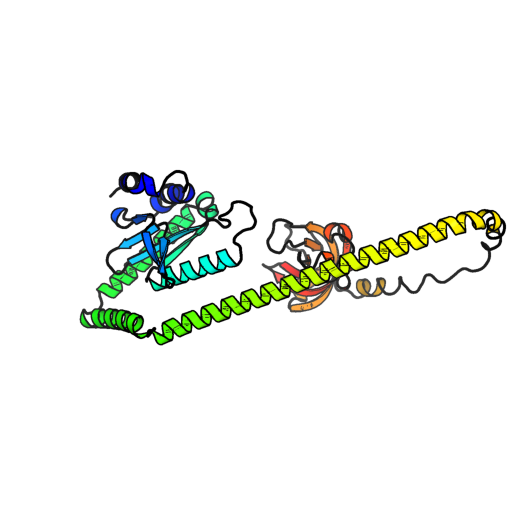49 -1.339 -39.174 1.00 69.56 199 GLU A N 1
ATOM 1581 C CA . GLU A 1 199 ? 8.648 -2.313 -39.110 1.00 69.56 199 GLU A CA 1
ATOM 1582 C C . GLU A 1 199 ? 8.473 -3.416 -40.161 1.00 69.56 199 GLU A C 1
ATOM 1584 O O . GLU A 1 199 ? 9.374 -3.670 -40.955 1.00 69.56 199 GLU A O 1
ATOM 1589 N N . ALA A 1 200 ? 7.279 -4.002 -40.277 1.00 73.00 200 ALA A N 1
ATOM 1590 C CA . ALA A 1 200 ? 7.006 -5.028 -41.281 1.00 73.00 200 ALA A CA 1
ATOM 1591 C C . ALA A 1 200 ? 7.101 -4.502 -42.727 1.00 73.00 200 ALA A C 1
ATOM 1593 O O . ALA A 1 200 ? 7.431 -5.263 -43.642 1.00 73.00 200 ALA A O 1
ATOM 1594 N N . ALA A 1 201 ? 6.790 -3.224 -42.962 1.00 71.12 201 ALA A N 1
ATOM 1595 C CA . ALA A 1 201 ? 6.978 -2.568 -44.254 1.00 71.12 201 ALA A CA 1
ATOM 1596 C C . ALA A 1 201 ? 8.462 -2.279 -44.532 1.00 71.12 201 ALA A C 1
ATOM 1598 O O . ALA A 1 201 ? 8.924 -2.498 -45.653 1.00 71.12 201 ALA A O 1
ATOM 1599 N N . HIS A 1 202 ? 9.214 -1.857 -43.512 1.00 72.50 202 HIS A N 1
ATOM 1600 C CA . HIS A 1 202 ? 10.660 -1.670 -43.585 1.00 72.50 202 HIS A CA 1
ATOM 1601 C C . HIS A 1 202 ? 11.378 -2.988 -43.910 1.00 72.50 202 HIS A C 1
ATOM 1603 O O . HIS A 1 202 ? 12.148 -3.038 -44.865 1.00 72.50 202 HIS A O 1
ATOM 1609 N N . ASP A 1 203 ? 11.021 -4.085 -43.240 1.00 72.00 203 ASP A N 1
ATOM 1610 C CA . ASP A 1 203 ? 11.568 -5.425 -43.486 1.00 72.00 203 ASP A CA 1
ATOM 1611 C C . ASP A 1 203 ? 11.269 -5.957 -44.893 1.00 72.00 203 ASP A C 1
ATOM 1613 O O . ASP A 1 203 ? 12.032 -6.756 -45.447 1.00 72.00 203 ASP A O 1
ATOM 1617 N N . ARG A 1 204 ? 10.124 -5.582 -45.477 1.00 76.25 204 ARG A N 1
ATOM 1618 C CA . ARG A 1 204 ? 9.802 -5.913 -46.874 1.00 76.25 204 ARG A CA 1
ATOM 1619 C C . ARG A 1 204 ? 10.651 -5.090 -47.832 1.00 76.25 204 ARG A C 1
ATOM 1621 O O . ARG A 1 204 ? 11.236 -5.664 -48.742 1.00 76.25 204 ARG A O 1
ATOM 1628 N N . ALA A 1 205 ? 10.779 -3.787 -47.591 1.00 67.44 205 ALA A N 1
ATOM 1629 C CA . ALA A 1 205 ? 11.620 -2.910 -48.399 1.00 67.44 205 ALA A CA 1
ATOM 1630 C C . ALA A 1 205 ? 13.106 -3.316 -48.336 1.00 67.44 205 ALA A C 1
ATOM 1632 O O . ALA A 1 205 ? 13.796 -3.299 -49.355 1.00 67.44 205 ALA A O 1
ATOM 1633 N N . GLU A 1 206 ? 13.598 -3.749 -47.172 1.00 69.19 206 GLU A N 1
ATOM 1634 C CA . GLU A 1 206 ? 14.940 -4.314 -47.013 1.00 69.19 206 GLU A CA 1
ATOM 1635 C C . GLU A 1 206 ? 15.106 -5.653 -47.734 1.00 69.19 206 GLU A C 1
ATOM 1637 O O . GLU A 1 206 ? 16.148 -5.885 -48.351 1.00 69.19 206 GLU A O 1
ATOM 1642 N N . ARG A 1 207 ? 14.093 -6.529 -47.709 1.00 67.25 207 ARG A N 1
ATOM 1643 C CA . ARG A 1 207 ? 14.103 -7.787 -48.471 1.00 67.25 207 ARG A CA 1
ATOM 1644 C C . ARG A 1 207 ? 14.107 -7.543 -49.974 1.00 67.25 207 ARG A C 1
ATOM 1646 O O . ARG A 1 207 ? 14.904 -8.169 -50.668 1.00 67.25 207 ARG A O 1
ATOM 1653 N N . ASP A 1 208 ? 13.311 -6.600 -50.462 1.00 70.31 208 ASP A N 1
ATOM 1654 C CA . ASP A 1 208 ? 13.286 -6.209 -51.873 1.00 70.31 208 ASP A CA 1
ATOM 1655 C C . ASP A 1 208 ? 14.616 -5.571 -52.294 1.00 70.31 208 ASP A C 1
ATOM 1657 O O . ASP A 1 208 ? 15.169 -5.916 -53.339 1.00 70.31 208 ASP A O 1
ATOM 1661 N N . ARG A 1 209 ? 15.205 -4.718 -51.446 1.00 62.22 209 ARG A N 1
ATOM 1662 C CA . ARG A 1 209 ? 16.528 -4.116 -51.669 1.00 62.22 209 ARG A CA 1
ATOM 1663 C C . ARG A 1 209 ? 17.642 -5.160 -51.649 1.00 62.22 209 ARG A C 1
ATOM 1665 O O . ARG A 1 209 ? 18.505 -5.144 -52.521 1.00 62.22 209 ARG A O 1
ATOM 1672 N N . THR A 1 210 ? 17.616 -6.099 -50.708 1.00 57.06 210 THR A N 1
ATOM 1673 C CA . THR A 1 210 ? 18.567 -7.219 -50.644 1.00 57.06 210 THR A CA 1
ATOM 1674 C C . THR A 1 210 ? 18.394 -8.157 -51.840 1.00 57.06 210 THR A C 1
ATOM 1676 O O . THR A 1 210 ? 19.388 -8.600 -52.416 1.00 57.06 210 THR A O 1
ATOM 1679 N N . GLY A 1 211 ? 17.159 -8.398 -52.289 1.00 58.91 211 GLY A N 1
ATOM 1680 C CA . GLY A 1 211 ? 16.851 -9.117 -53.526 1.00 58.91 211 GLY A CA 1
ATOM 1681 C C . GLY A 1 211 ? 17.420 -8.413 -54.761 1.00 58.91 211 GLY A C 1
ATOM 1682 O O . GLY A 1 211 ? 18.101 -9.046 -55.569 1.00 58.91 211 GLY A O 1
ATOM 1683 N N . MET A 1 212 ? 17.254 -7.089 -54.856 1.00 54.78 212 MET A N 1
ATOM 1684 C CA . MET A 1 212 ? 17.839 -6.251 -55.912 1.00 54.78 212 MET A CA 1
ATOM 1685 C C . MET A 1 212 ? 19.373 -6.268 -55.889 1.00 54.78 212 MET A C 1
ATOM 1687 O O . MET A 1 212 ? 20.006 -6.385 -56.935 1.00 54.78 212 MET A O 1
ATOM 1691 N N . VAL A 1 213 ? 19.986 -6.195 -54.703 1.00 52.72 213 VAL A N 1
ATOM 1692 C CA . VAL A 1 213 ? 21.446 -6.267 -54.522 1.00 52.72 213 VAL A CA 1
ATOM 1693 C C . VAL A 1 213 ? 21.980 -7.663 -54.854 1.00 52.72 213 VAL A C 1
ATOM 1695 O O . VAL A 1 213 ? 23.075 -7.779 -55.396 1.00 52.72 213 VAL A O 1
ATOM 1698 N N . THR A 1 214 ? 21.217 -8.727 -54.599 1.00 52.28 214 THR A N 1
ATOM 1699 C CA . THR A 1 214 ? 21.583 -10.103 -54.978 1.00 52.28 214 THR A CA 1
ATOM 1700 C C . THR A 1 214 ? 21.520 -10.292 -56.500 1.00 52.28 214 THR A C 1
ATOM 1702 O O . THR A 1 214 ? 22.434 -10.881 -57.076 1.00 52.28 214 THR A O 1
ATOM 1705 N N . LEU A 1 215 ? 20.530 -9.693 -57.176 1.00 48.28 215 LEU A N 1
ATOM 1706 C CA . LEU A 1 215 ? 20.477 -9.612 -58.643 1.00 48.28 215 LEU A CA 1
ATOM 1707 C C . LEU A 1 215 ? 21.641 -8.780 -59.222 1.00 48.28 215 LEU A C 1
ATOM 1709 O O . LEU A 1 215 ? 22.271 -9.181 -60.198 1.00 48.28 215 LEU A O 1
ATOM 1713 N N . ALA A 1 216 ? 21.979 -7.649 -58.593 1.00 46.09 216 ALA A N 1
ATOM 1714 C CA . ALA A 1 216 ? 23.108 -6.804 -58.987 1.00 46.09 216 ALA A CA 1
ATOM 1715 C C . ALA A 1 216 ? 24.473 -7.476 -58.730 1.00 46.09 216 ALA A C 1
ATOM 1717 O O . ALA A 1 216 ? 25.419 -7.275 -59.494 1.00 46.09 216 ALA A O 1
ATOM 1718 N N . ARG A 1 217 ? 24.582 -8.322 -57.694 1.00 42.66 217 ARG A N 1
ATOM 1719 C CA . ARG A 1 217 ? 25.750 -9.177 -57.417 1.00 42.66 217 ARG A CA 1
ATOM 1720 C C . ARG A 1 217 ? 25.911 -10.296 -58.444 1.00 42.66 217 ARG A C 1
ATOM 1722 O O . ARG A 1 217 ? 27.029 -10.539 -58.890 1.00 42.66 217 ARG A O 1
ATOM 1729 N N . ALA A 1 218 ? 24.813 -10.898 -58.901 1.00 44.78 218 ALA A N 1
ATOM 1730 C CA . ALA A 1 218 ? 24.840 -11.823 -60.036 1.00 44.78 218 ALA A CA 1
ATOM 1731 C C . ALA A 1 218 ? 25.314 -11.132 -61.334 1.00 44.78 218 ALA A C 1
ATOM 1733 O O . ALA A 1 218 ? 26.030 -11.742 -62.125 1.00 44.78 218 ALA A O 1
ATOM 1734 N N . PHE A 1 219 ? 25.011 -9.840 -61.514 1.00 45.41 219 PHE A N 1
ATOM 1735 C CA . PHE A 1 219 ? 25.512 -9.039 -62.639 1.00 45.41 219 PHE A CA 1
ATOM 1736 C C . PHE A 1 219 ? 26.974 -8.576 -62.488 1.00 45.41 219 PHE A C 1
ATOM 1738 O O . PHE A 1 219 ? 27.686 -8.473 -63.485 1.00 45.41 219 PHE A O 1
ATOM 1745 N N . THR A 1 220 ? 27.461 -8.328 -61.266 1.00 38.16 220 THR A N 1
ATOM 1746 C CA . THR A 1 220 ? 28.848 -7.872 -61.026 1.00 38.16 220 THR A CA 1
ATOM 1747 C C . THR A 1 220 ? 29.876 -9.003 -61.036 1.00 38.16 220 THR A C 1
ATOM 1749 O O . THR A 1 220 ? 31.010 -8.772 -61.448 1.00 38.16 220 THR A O 1
ATOM 1752 N N . VAL A 1 221 ? 29.506 -10.248 -60.713 1.00 40.25 221 VAL A N 1
ATOM 1753 C CA . VAL A 1 221 ? 30.405 -11.403 -60.937 1.00 40.25 221 VAL A CA 1
ATOM 1754 C C . VAL A 1 221 ? 30.682 -11.618 -62.436 1.00 40.25 221 VAL A C 1
ATOM 1756 O O . VAL A 1 221 ? 31.756 -12.091 -62.797 1.00 40.25 221 VAL A O 1
ATOM 1759 N N . GLY A 1 222 ? 29.786 -11.168 -63.322 1.00 38.75 222 GLY A N 1
ATOM 1760 C CA . GLY A 1 222 ? 30.024 -11.139 -64.769 1.00 38.75 222 GLY A CA 1
ATOM 1761 C C . GLY A 1 222 ? 31.000 -10.052 -65.248 1.00 38.75 222 GLY A C 1
ATOM 1762 O O . GLY A 1 222 ? 31.579 -10.200 -66.320 1.00 38.75 222 GLY A O 1
ATOM 1763 N N . THR A 1 223 ? 31.227 -8.977 -64.479 1.00 41.72 223 THR A N 1
ATOM 1764 C CA . THR A 1 223 ? 32.050 -7.823 -64.907 1.00 41.72 223 THR A CA 1
ATOM 1765 C C . THR A 1 223 ? 33.363 -7.655 -64.130 1.00 41.72 223 THR A C 1
ATOM 1767 O O . THR A 1 223 ? 34.310 -7.064 -64.651 1.00 41.72 223 THR A O 1
ATOM 1770 N N . VAL A 1 224 ? 33.495 -8.235 -62.929 1.00 36.72 224 VAL A N 1
ATOM 1771 C CA . VAL A 1 224 ? 34.725 -8.171 -62.106 1.00 36.72 224 VAL A CA 1
ATOM 1772 C C . VAL A 1 224 ? 35.885 -9.003 -62.680 1.00 36.72 224 VAL A C 1
ATOM 1774 O O . VAL A 1 224 ? 37.041 -8.728 -62.363 1.00 36.72 224 VAL A O 1
ATOM 1777 N N . ALA A 1 225 ? 35.636 -9.919 -63.621 1.00 38.97 225 ALA A N 1
ATOM 1778 C CA . ALA A 1 225 ? 36.712 -10.597 -64.353 1.00 38.97 225 ALA A CA 1
ATOM 1779 C C . ALA A 1 225 ? 37.540 -9.655 -65.264 1.00 38.97 225 ALA A C 1
ATOM 1781 O O . ALA A 1 225 ? 38.605 -10.053 -65.726 1.00 38.97 225 ALA A O 1
ATOM 1782 N N . ILE A 1 226 ? 37.093 -8.411 -65.510 1.00 43.75 226 ILE A N 1
ATOM 1783 C CA . ILE A 1 226 ? 37.734 -7.489 -66.470 1.00 43.75 226 ILE A CA 1
ATOM 1784 C C . ILE A 1 226 ? 38.428 -6.281 -65.794 1.00 43.75 226 ILE A C 1
ATOM 1786 O O . ILE A 1 226 ? 39.328 -5.694 -66.386 1.00 43.75 226 ILE A O 1
ATOM 1790 N N . ALA A 1 227 ? 38.099 -5.917 -64.545 1.00 39.03 227 ALA A N 1
ATOM 1791 C CA . ALA A 1 227 ? 38.553 -4.649 -63.935 1.00 39.03 227 ALA A CA 1
ATOM 1792 C C . ALA A 1 227 ? 39.748 -4.746 -62.953 1.00 39.03 227 ALA A C 1
ATOM 1794 O O . ALA A 1 227 ? 40.305 -3.718 -62.561 1.00 39.03 227 ALA A O 1
ATOM 1795 N N . VAL A 1 228 ? 40.183 -5.953 -62.567 1.00 41.09 228 VAL A N 1
ATOM 1796 C CA . VAL A 1 228 ? 41.283 -6.157 -61.593 1.00 41.09 228 VAL A CA 1
ATOM 1797 C C . VAL A 1 228 ? 42.667 -5.774 -62.155 1.00 41.09 228 VAL A C 1
ATOM 1799 O O . VAL A 1 228 ? 43.607 -5.554 -61.397 1.00 41.09 228 VAL A O 1
ATOM 1802 N N . THR A 1 229 ? 42.806 -5.578 -63.466 1.00 41.41 229 THR A N 1
ATOM 1803 C CA . THR A 1 229 ? 44.065 -5.156 -64.106 1.00 41.41 229 THR A CA 1
ATOM 1804 C C . THR A 1 229 ? 44.340 -3.648 -64.064 1.00 41.41 229 THR A C 1
ATOM 1806 O O . THR A 1 229 ? 45.483 -3.256 -64.278 1.00 41.41 229 THR A O 1
ATOM 1809 N N . VAL A 1 230 ? 43.358 -2.786 -63.763 1.00 42.09 230 VAL A N 1
ATOM 1810 C CA . VAL A 1 230 ? 43.526 -1.317 -63.889 1.00 42.09 230 VAL A CA 1
ATOM 1811 C C . VAL A 1 230 ? 43.720 -0.599 -62.543 1.00 42.09 230 VAL A C 1
ATOM 1813 O O . VAL A 1 230 ? 44.389 0.430 -62.481 1.00 42.09 230 VAL A O 1
ATOM 1816 N N . ALA A 1 231 ? 43.219 -1.141 -61.430 1.00 37.16 231 ALA A N 1
ATOM 1817 C CA . ALA A 1 231 ? 43.178 -0.403 -60.160 1.00 37.16 231 ALA A CA 1
ATOM 1818 C C . ALA A 1 231 ? 44.496 -0.387 -59.354 1.00 37.16 231 ALA A C 1
ATOM 1820 O O . ALA A 1 231 ? 44.647 0.442 -58.459 1.00 37.16 231 ALA A O 1
ATOM 1821 N N . VAL A 1 232 ? 45.485 -1.228 -59.688 1.00 42.69 232 VAL A N 1
ATOM 1822 C CA . VAL A 1 232 ? 46.821 -1.194 -59.047 1.00 42.69 232 VAL A CA 1
ATOM 1823 C C . VAL A 1 232 ? 47.606 0.076 -59.434 1.00 42.69 232 VAL A C 1
ATOM 1825 O O . VAL A 1 232 ? 48.513 0.485 -58.715 1.00 42.69 232 VAL A O 1
ATOM 1828 N N . ALA A 1 233 ? 47.219 0.770 -60.510 1.00 39.34 233 ALA A N 1
ATOM 1829 C CA . ALA A 1 233 ? 47.886 1.990 -60.972 1.00 39.34 233 ALA A CA 1
ATOM 1830 C C . ALA A 1 233 ? 47.381 3.293 -60.313 1.00 39.34 233 ALA A C 1
ATOM 1832 O O . ALA A 1 233 ? 48.037 4.324 -60.431 1.00 39.34 233 ALA A O 1
ATOM 1833 N N . ALA A 1 234 ? 46.255 3.271 -59.592 1.00 36.97 234 ALA A N 1
ATOM 1834 C CA . ALA A 1 234 ? 45.677 4.468 -58.965 1.00 36.97 234 ALA A CA 1
ATOM 1835 C C . ALA A 1 234 ? 45.954 4.565 -57.451 1.00 36.97 234 ALA A C 1
ATOM 1837 O O . ALA A 1 234 ? 45.361 5.388 -56.763 1.00 36.97 234 ALA A O 1
ATOM 1838 N N . LEU A 1 235 ? 46.882 3.751 -56.931 1.00 40.72 235 LEU A N 1
ATOM 1839 C CA . LEU A 1 235 ? 47.340 3.785 -55.536 1.00 40.72 235 LEU A CA 1
ATOM 1840 C C . LEU A 1 235 ? 48.468 4.814 -55.298 1.00 40.72 235 LEU A C 1
ATOM 1842 O O . LEU A 1 235 ? 49.220 4.677 -54.338 1.00 40.72 235 LEU A O 1
ATOM 1846 N N . LEU A 1 236 ? 48.645 5.824 -56.161 1.00 40.59 236 LEU A N 1
ATOM 1847 C CA . LEU A 1 236 ? 49.814 6.709 -56.057 1.00 40.59 236 LEU A CA 1
ATOM 1848 C C . LEU A 1 236 ? 49.587 8.212 -55.948 1.00 40.59 236 LEU A C 1
ATOM 1850 O O . LEU A 1 236 ? 50.554 8.876 -55.601 1.00 40.59 236 LEU A O 1
ATOM 1854 N N . LEU A 1 237 ? 48.402 8.793 -56.140 1.00 41.41 237 LEU A N 1
ATOM 1855 C CA . LEU A 1 237 ? 48.268 10.252 -56.006 1.00 41.41 237 LEU A CA 1
ATOM 1856 C C . LEU A 1 237 ? 46.850 10.664 -55.593 1.00 41.41 237 LEU A C 1
ATOM 1858 O O . LEU A 1 237 ? 46.019 10.893 -56.459 1.00 41.41 237 LEU A O 1
ATOM 1862 N N . THR A 1 238 ? 46.593 10.736 -54.284 1.00 36.09 238 THR A N 1
ATOM 1863 C CA . THR A 1 238 ? 46.207 11.960 -53.543 1.00 36.09 238 THR A CA 1
ATOM 1864 C C . THR A 1 238 ? 45.772 11.590 -52.124 1.00 36.09 238 THR A C 1
ATOM 1866 O O . THR A 1 238 ? 44.846 10.818 -51.892 1.00 36.09 238 THR A O 1
ATOM 1869 N N . ARG A 1 239 ? 46.517 12.138 -51.165 1.00 44.62 239 ARG A N 1
ATOM 1870 C CA . ARG A 1 239 ? 46.210 12.170 -49.735 1.00 44.62 239 ARG A CA 1
ATOM 1871 C C . ARG A 1 239 ? 45.281 13.359 -49.460 1.00 44.62 239 ARG A C 1
ATOM 1873 O O . ARG A 1 239 ? 45.305 14.327 -50.215 1.00 44.62 239 ARG A O 1
ATOM 1880 N N . ASP A 1 240 ? 44.576 13.254 -48.339 1.00 45.78 240 ASP A N 1
ATOM 1881 C CA . ASP A 1 240 ? 43.798 14.273 -47.619 1.00 45.78 240 ASP A CA 1
ATOM 1882 C C . ASP A 1 240 ? 42.319 14.442 -48.001 1.00 45.78 240 ASP A C 1
ATOM 1884 O O . ASP A 1 240 ? 41.957 15.146 -48.941 1.00 45.78 240 ASP A O 1
ATOM 1888 N N . ASN A 1 241 ? 41.452 13.823 -47.186 1.00 46.81 241 ASN A N 1
ATOM 1889 C CA . ASN A 1 241 ? 40.379 14.519 -46.460 1.00 46.81 241 ASN A CA 1
ATOM 1890 C C . ASN A 1 241 ? 39.661 13.558 -45.491 1.00 46.81 241 ASN A C 1
ATOM 1892 O O . ASN A 1 241 ? 38.557 13.102 -45.766 1.00 46.81 241 ASN A O 1
ATOM 1896 N N . ASP A 1 242 ? 40.266 13.303 -44.330 1.00 46.00 242 ASP A N 1
ATOM 1897 C CA . ASP A 1 242 ? 39.592 12.687 -43.174 1.00 46.00 242 ASP A CA 1
ATOM 1898 C C . ASP A 1 242 ? 39.698 13.633 -41.970 1.00 46.00 242 ASP A C 1
ATOM 1900 O O . ASP A 1 242 ? 40.366 13.341 -40.985 1.00 46.00 242 ASP A O 1
ATOM 1904 N N . ASP A 1 243 ? 39.096 14.823 -42.067 1.00 47.28 243 ASP A N 1
ATOM 1905 C CA . ASP A 1 243 ? 39.262 15.851 -41.025 1.00 47.28 243 ASP A CA 1
ATOM 1906 C C . ASP A 1 243 ? 37.982 16.629 -40.666 1.00 47.28 243 ASP A C 1
ATOM 1908 O O . ASP A 1 243 ? 38.023 17.636 -39.960 1.00 47.28 243 ASP A O 1
ATOM 1912 N N . ALA A 1 244 ? 36.812 16.154 -41.108 1.00 41.91 244 ALA A N 1
ATOM 1913 C CA . ALA A 1 244 ? 35.532 16.825 -40.845 1.00 41.91 244 ALA A CA 1
ATOM 1914 C C . ALA A 1 244 ? 34.649 16.135 -39.787 1.00 41.91 244 ALA A C 1
ATOM 1916 O O . ALA A 1 244 ? 33.817 16.803 -39.183 1.00 41.91 244 ALA A O 1
ATOM 1917 N N . ASN A 1 245 ? 34.838 14.838 -39.507 1.00 40.38 245 ASN A N 1
ATOM 1918 C CA . ASN A 1 245 ? 33.965 14.097 -38.578 1.00 40.38 245 ASN A CA 1
ATOM 1919 C C . ASN A 1 245 ? 34.594 13.819 -37.196 1.00 40.38 245 ASN A C 1
ATOM 1921 O O . ASN A 1 245 ? 33.905 13.382 -36.281 1.00 40.38 245 ASN A O 1
ATOM 1925 N N . ALA A 1 246 ? 35.890 14.108 -37.020 1.00 40.03 246 ALA A N 1
ATOM 1926 C CA . ALA A 1 246 ? 36.601 13.952 -35.745 1.00 40.03 246 ALA A CA 1
ATOM 1927 C C . ALA A 1 246 ? 36.635 15.241 -34.895 1.00 40.03 246 ALA A C 1
ATOM 1929 O O . ALA A 1 246 ? 36.838 15.176 -33.684 1.00 40.03 246 ALA A O 1
ATOM 1930 N N . ARG A 1 247 ? 36.392 16.417 -35.496 1.00 35.12 247 ARG A N 1
ATOM 1931 C CA . ARG A 1 247 ? 36.510 17.723 -34.814 1.00 35.12 247 ARG A CA 1
ATOM 1932 C C . ARG A 1 247 ? 35.298 18.103 -33.951 1.00 35.12 247 ARG A C 1
ATOM 1934 O O . ARG A 1 247 ? 35.408 19.002 -33.126 1.00 35.12 247 ARG A O 1
ATOM 1941 N N . THR A 1 248 ? 34.165 17.410 -34.087 1.00 40.47 248 THR A N 1
ATOM 1942 C CA . THR A 1 248 ? 32.939 17.716 -33.318 1.00 40.47 248 THR A CA 1
ATOM 1943 C C . THR A 1 248 ? 32.822 16.893 -32.030 1.00 40.47 248 THR A C 1
ATOM 1945 O O . THR A 1 248 ? 32.215 17.352 -31.067 1.00 40.47 248 THR A O 1
ATOM 1948 N N . ALA A 1 249 ? 33.460 15.718 -31.956 1.00 42.59 249 ALA A N 1
ATOM 1949 C CA . ALA A 1 249 ? 33.500 14.904 -30.735 1.00 42.59 249 ALA A CA 1
ATOM 1950 C C . ALA A 1 249 ? 34.521 15.428 -29.702 1.00 42.59 249 ALA A C 1
ATOM 1952 O O . ALA A 1 249 ? 34.322 15.268 -28.500 1.00 42.59 249 ALA A O 1
ATOM 1953 N N . SER A 1 250 ? 35.590 16.106 -30.145 1.00 44.94 250 SER A N 1
ATOM 1954 C CA . SER A 1 250 ? 36.657 16.592 -29.258 1.00 44.94 250 SER A CA 1
ATOM 1955 C C . SER A 1 250 ? 36.318 17.881 -28.496 1.00 44.94 250 SER A C 1
ATOM 1957 O O . SER A 1 250 ? 36.930 18.144 -27.464 1.00 44.94 250 SER A O 1
ATOM 1959 N N . ALA A 1 251 ? 35.350 18.680 -28.964 1.00 52.78 251 ALA A N 1
ATOM 1960 C CA . ALA A 1 251 ? 34.976 19.940 -28.311 1.00 52.78 251 ALA A CA 1
ATOM 1961 C C . ALA A 1 251 ? 34.189 19.719 -27.002 1.00 52.78 251 ALA A C 1
ATOM 1963 O O . ALA A 1 251 ? 34.443 20.389 -26.006 1.00 52.78 251 ALA A O 1
ATOM 1964 N N . GLY A 1 252 ? 33.299 18.719 -26.954 1.00 61.53 252 GLY A N 1
ATOM 1965 C CA . GLY A 1 252 ? 32.462 18.454 -25.772 1.00 61.53 252 GLY A CA 1
ATOM 1966 C C . GLY A 1 252 ? 33.227 17.955 -24.538 1.00 61.53 252 GLY A C 1
ATOM 1967 O O . GLY A 1 252 ? 32.755 18.124 -23.418 1.00 61.53 252 GLY A O 1
ATOM 1968 N N . CYS A 1 253 ? 34.411 17.360 -24.725 1.00 74.12 253 CYS A N 1
ATOM 1969 C CA . CYS A 1 253 ? 35.251 16.850 -23.637 1.00 74.12 253 CYS A CA 1
ATOM 1970 C C . CYS A 1 253 ? 36.256 17.879 -23.093 1.00 74.12 253 CYS A C 1
ATOM 1972 O O . CYS A 1 253 ? 36.643 17.773 -21.929 1.00 74.12 253 CYS A O 1
ATOM 1974 N N . ALA A 1 254 ? 36.706 18.833 -23.916 1.00 76.50 254 ALA A N 1
ATOM 1975 C CA . ALA A 1 254 ? 37.746 19.795 -23.542 1.00 76.50 254 ALA A CA 1
ATOM 1976 C C . ALA A 1 254 ? 37.221 20.910 -22.620 1.00 76.50 254 ALA A C 1
ATOM 1978 O O . ALA A 1 254 ? 37.920 21.300 -21.687 1.00 76.50 254 ALA A O 1
ATOM 1979 N N . ASP A 1 255 ? 35.977 21.349 -22.833 1.00 83.38 255 ASP A N 1
ATOM 1980 C CA . ASP A 1 255 ? 35.350 22.449 -22.082 1.00 83.38 255 ASP A CA 1
ATOM 1981 C C . ASP A 1 255 ? 34.472 21.967 -20.907 1.00 83.38 255 ASP A C 1
ATOM 1983 O O . ASP A 1 255 ? 33.854 22.764 -20.199 1.00 83.38 255 ASP A O 1
ATOM 1987 N N . ALA A 1 256 ? 34.392 20.651 -20.687 1.00 91.00 256 ALA A N 1
ATOM 1988 C CA . ALA A 1 256 ? 33.583 20.054 -19.629 1.00 91.00 256 ALA A CA 1
ATOM 1989 C C . ALA A 1 256 ? 34.217 20.244 -18.241 1.00 91.00 256 ALA A C 1
ATOM 1991 O O . ALA A 1 256 ? 35.403 19.971 -18.036 1.00 91.00 256 ALA A O 1
ATOM 1992 N N . ALA A 1 257 ? 33.404 20.630 -17.255 1.00 93.88 257 ALA A N 1
ATOM 1993 C CA . ALA A 1 257 ? 33.846 20.723 -15.868 1.00 93.88 257 ALA A CA 1
ATOM 1994 C C . ALA A 1 257 ? 34.162 19.328 -15.304 1.00 93.88 257 ALA A C 1
ATOM 1996 O O . ALA A 1 257 ? 33.588 18.322 -15.724 1.00 93.88 257 ALA A O 1
ATOM 1997 N N . SER A 1 258 ? 35.066 19.246 -14.326 1.00 95.88 258 SER A N 1
ATOM 1998 C CA . SER A 1 258 ? 35.369 17.969 -13.671 1.00 95.88 258 SER A CA 1
ATOM 1999 C C . SER A 1 258 ? 34.129 17.415 -12.964 1.00 95.88 258 SER A C 1
ATOM 2001 O O . SER A 1 258 ? 33.414 18.148 -12.280 1.00 95.88 258 SER A O 1
ATOM 2003 N N . TRP A 1 259 ? 33.907 16.101 -13.046 1.00 95.81 259 TRP A N 1
ATOM 2004 C CA . TRP A 1 259 ? 32.841 15.401 -12.320 1.00 95.81 259 TRP A CA 1
ATOM 2005 C C . TRP A 1 259 ? 32.873 15.660 -10.803 1.00 95.81 259 TRP A C 1
ATOM 2007 O O . TRP A 1 259 ? 31.831 15.628 -10.151 1.00 95.81 259 TRP A O 1
ATOM 2017 N N . THR A 1 260 ? 34.043 15.979 -10.239 1.00 95.88 260 THR A N 1
ATOM 2018 C CA . THR A 1 260 ? 34.208 16.349 -8.822 1.00 95.88 260 THR A CA 1
ATOM 2019 C C . THR A 1 260 ? 33.481 17.644 -8.450 1.00 95.88 260 THR A C 1
ATOM 2021 O O . THR A 1 260 ? 33.228 17.890 -7.275 1.00 95.88 260 THR A O 1
ATOM 2024 N N . GLU A 1 261 ? 33.116 18.476 -9.427 1.00 93.81 261 GLU A N 1
ATOM 2025 C CA . GLU A 1 261 ? 32.354 19.709 -9.211 1.00 93.81 261 GLU A CA 1
ATOM 2026 C C . GLU A 1 261 ? 30.835 19.492 -9.174 1.00 93.81 261 GLU A C 1
ATOM 2028 O O . GLU A 1 261 ? 30.092 20.444 -8.925 1.00 93.81 261 GLU A O 1
ATOM 2033 N N . ALA A 1 262 ? 30.353 18.259 -9.382 1.00 93.25 262 ALA A N 1
ATOM 2034 C CA . ALA A 1 262 ? 28.926 17.955 -9.483 1.00 93.25 262 ALA A CA 1
ATOM 2035 C C . ALA A 1 262 ? 28.108 18.488 -8.297 1.00 93.25 262 ALA A C 1
ATOM 2037 O O . ALA A 1 262 ? 26.996 18.975 -8.467 1.00 93.25 262 ALA A O 1
ATOM 2038 N N . GLU A 1 263 ? 28.645 18.417 -7.077 1.00 90.56 263 GLU A N 1
ATOM 2039 C CA . GLU A 1 263 ? 27.940 18.934 -5.901 1.00 90.56 263 GLU A CA 1
ATOM 2040 C C . GLU A 1 263 ? 27.756 20.458 -5.939 1.00 90.56 263 GLU A C 1
ATOM 2042 O O . GLU A 1 263 ? 26.673 20.948 -5.614 1.00 90.56 263 GLU A O 1
ATOM 2047 N N . ARG A 1 264 ? 28.776 21.198 -6.387 1.00 94.25 264 ARG A N 1
ATOM 2048 C CA . ARG A 1 264 ? 28.743 22.662 -6.511 1.00 94.25 264 ARG A CA 1
ATOM 2049 C C . ARG A 1 264 ? 27.767 23.122 -7.595 1.00 94.25 264 ARG A C 1
ATOM 2051 O O . ARG A 1 264 ? 27.191 24.198 -7.478 1.00 94.25 264 ARG A O 1
ATOM 2058 N N . LEU A 1 265 ? 27.592 22.316 -8.640 1.00 91.25 265 LEU A N 1
ATOM 2059 C CA . LEU A 1 265 ? 26.765 22.621 -9.812 1.00 91.25 265 LEU A CA 1
ATOM 2060 C C . LEU A 1 265 ? 25.321 22.101 -9.696 1.00 91.25 265 LEU A C 1
ATOM 2062 O O . LEU A 1 265 ? 24.566 22.135 -10.666 1.00 91.25 265 LEU A O 1
ATOM 2066 N N . ARG A 1 266 ? 24.915 21.630 -8.512 1.00 89.50 266 ARG A N 1
ATOM 2067 C CA . ARG A 1 266 ? 23.568 21.113 -8.248 1.00 89.50 266 ARG A CA 1
ATOM 2068 C C . ARG A 1 266 ? 22.483 22.142 -8.584 1.00 89.50 266 ARG A C 1
ATOM 2070 O O . ARG A 1 266 ? 22.550 23.291 -8.162 1.00 89.50 266 ARG A O 1
ATOM 2077 N N . GLY A 1 267 ? 21.442 21.686 -9.274 1.00 82.25 267 GLY A N 1
ATOM 2078 C CA . GLY A 1 267 ? 20.311 22.494 -9.733 1.00 82.25 267 GLY A CA 1
ATOM 2079 C C . GLY A 1 267 ? 20.517 23.107 -11.119 1.00 82.25 267 GLY A C 1
ATOM 2080 O O . GLY A 1 267 ? 19.532 23.465 -11.761 1.00 82.25 267 GLY A O 1
ATOM 2081 N N . SER A 1 268 ? 21.755 23.163 -11.611 1.00 85.31 268 SER A N 1
ATOM 2082 C CA . SER A 1 268 ? 22.089 23.712 -12.925 1.00 85.31 268 SER A CA 1
ATOM 2083 C C . SER A 1 268 ? 22.191 22.622 -13.989 1.00 85.31 268 SER A C 1
ATOM 2085 O O . SER A 1 268 ? 22.473 21.458 -13.694 1.00 85.31 268 SER A O 1
ATOM 2087 N N . GLU A 1 269 ? 21.988 23.012 -15.242 1.00 91.44 269 GLU A N 1
ATOM 2088 C CA . GLU A 1 269 ? 22.417 22.224 -16.394 1.00 91.44 269 GLU A CA 1
ATOM 2089 C C . GLU A 1 269 ? 23.929 22.401 -16.582 1.00 91.44 269 GLU A C 1
ATOM 2091 O O . GLU A 1 269 ? 24.432 23.526 -16.582 1.00 91.44 269 GLU A O 1
ATOM 2096 N N . ALA A 1 270 ? 24.668 21.295 -16.665 1.00 92.75 270 ALA A N 1
ATOM 2097 C CA . ALA A 1 270 ? 26.122 21.309 -16.781 1.00 92.75 270 ALA A CA 1
ATOM 2098 C C . ALA A 1 270 ? 26.631 20.118 -17.601 1.00 92.75 270 ALA A C 1
ATOM 2100 O O . ALA A 1 270 ? 25.975 19.078 -17.679 1.00 92.75 270 ALA A O 1
ATOM 2101 N N . THR A 1 271 ? 27.835 20.264 -18.158 1.00 96.38 271 THR A N 1
ATOM 2102 C CA . THR A 1 271 ? 28.588 19.172 -18.787 1.00 96.38 271 THR A CA 1
ATOM 2103 C C . THR A 1 271 ? 29.720 18.750 -17.860 1.00 96.38 271 THR A C 1
ATOM 2105 O O . THR A 1 271 ? 30.626 19.542 -17.594 1.00 96.38 271 THR A O 1
ATOM 2108 N N . LEU A 1 272 ? 29.665 17.513 -17.363 1.00 96.06 272 LEU A N 1
ATOM 2109 C CA . LEU A 1 272 ? 30.623 16.971 -16.398 1.00 96.06 272 LEU A CA 1
ATOM 2110 C C . LEU A 1 272 ? 31.440 15.832 -16.999 1.00 96.06 272 LEU A C 1
ATOM 2112 O O . LEU A 1 272 ? 30.874 14.869 -17.515 1.00 96.06 272 LEU A O 1
ATOM 2116 N N . ARG A 1 273 ? 32.767 15.915 -16.884 1.00 96.88 273 ARG A N 1
ATOM 2117 C CA . ARG A 1 273 ? 33.711 14.922 -17.400 1.00 96.88 273 ARG A CA 1
ATOM 2118 C C . ARG A 1 273 ? 34.353 14.096 -16.296 1.00 96.88 273 ARG A C 1
ATOM 2120 O O . ARG A 1 273 ? 34.854 14.646 -15.316 1.00 96.88 273 ARG A O 1
ATOM 2127 N N . GLY A 1 274 ? 34.422 12.781 -16.488 1.00 96.44 274 GLY A N 1
ATOM 2128 C CA . GLY A 1 274 ? 35.138 11.874 -15.591 1.00 96.44 274 GLY A CA 1
ATOM 2129 C C . GLY A 1 274 ? 35.323 10.459 -16.142 1.00 96.44 274 GLY A C 1
ATOM 2130 O O . GLY A 1 274 ? 34.793 10.137 -17.206 1.00 96.44 274 GLY A O 1
ATOM 2131 N N . PRO A 1 275 ? 36.096 9.605 -15.450 1.00 97.31 275 PRO A N 1
ATOM 2132 C CA . PRO A 1 275 ? 36.251 8.198 -15.807 1.00 97.31 275 PRO A CA 1
ATOM 2133 C C . PRO A 1 275 ? 35.044 7.374 -15.342 1.00 97.31 275 PRO A C 1
ATOM 2135 O O . PRO A 1 275 ? 34.589 7.530 -14.210 1.00 97.31 275 PRO A O 1
ATOM 2138 N N . VAL A 1 276 ? 34.547 6.458 -16.171 1.00 98.00 276 VAL A N 1
ATOM 2139 C CA . VAL A 1 276 ? 33.501 5.503 -15.782 1.00 98.00 276 VAL A CA 1
ATOM 2140 C C . VAL A 1 276 ? 34.126 4.359 -14.992 1.00 98.00 276 VAL A C 1
ATOM 2142 O O . VAL A 1 276 ? 34.784 3.480 -15.550 1.00 98.00 276 VAL A O 1
ATOM 2145 N N . ALA A 1 277 ? 33.885 4.352 -13.685 1.00 95.62 277 ALA A N 1
ATOM 2146 C CA . ALA A 1 277 ? 34.398 3.339 -12.773 1.00 95.62 277 ALA A CA 1
ATOM 2147 C C . ALA A 1 277 ? 33.568 2.046 -12.804 1.00 95.62 277 ALA A C 1
ATOM 2149 O O . ALA A 1 277 ? 34.111 0.950 -12.668 1.00 95.62 277 ALA A O 1
ATOM 2150 N N . ALA A 1 278 ? 32.252 2.155 -13.000 1.00 94.94 278 ALA A N 1
ATOM 2151 C CA . ALA A 1 278 ? 31.369 1.008 -13.177 1.00 94.94 278 ALA A CA 1
ATOM 2152 C C . ALA A 1 278 ? 30.152 1.379 -14.026 1.00 94.94 278 ALA A C 1
ATOM 2154 O O . ALA A 1 278 ? 29.704 2.519 -14.028 1.00 94.94 278 ALA A O 1
ATOM 2155 N N . ALA A 1 279 ? 29.580 0.402 -14.726 1.00 95.69 279 ALA A N 1
ATOM 2156 C CA . ALA A 1 279 ? 28.291 0.570 -15.381 1.00 95.69 279 ALA A CA 1
ATOM 2157 C C . ALA A 1 279 ? 27.460 -0.708 -15.237 1.00 95.69 279 ALA A C 1
ATOM 2159 O O . ALA A 1 279 ? 27.941 -1.800 -15.554 1.00 95.69 279 ALA A O 1
ATOM 2160 N N . THR A 1 280 ? 26.234 -0.590 -14.729 1.00 94.62 280 THR A N 1
ATOM 2161 C CA . THR A 1 280 ? 25.398 -1.729 -14.328 1.00 94.62 280 THR A CA 1
ATOM 2162 C C . THR A 1 280 ? 23.954 -1.532 -14.758 1.00 94.62 280 THR A C 1
ATOM 2164 O O . THR A 1 280 ? 23.290 -0.586 -14.335 1.00 94.62 280 THR A O 1
ATOM 2167 N N . TYR A 1 281 ? 23.438 -2.479 -15.539 1.00 96.56 281 TYR A N 1
ATOM 2168 C CA . TYR A 1 281 ? 22.027 -2.541 -15.892 1.00 96.56 281 TYR A CA 1
ATOM 2169 C C . TYR A 1 281 ? 21.219 -3.307 -14.838 1.00 96.56 281 TYR A C 1
ATOM 2171 O O . TYR A 1 281 ? 21.480 -4.477 -14.556 1.00 96.56 281 TYR A O 1
ATOM 2179 N N . GLN A 1 282 ? 20.211 -2.654 -14.264 1.00 89.06 282 GLN A N 1
ATOM 2180 C CA . GLN A 1 282 ? 19.354 -3.211 -13.219 1.00 89.06 282 GLN A CA 1
ATOM 2181 C C . GLN A 1 282 ? 18.017 -3.676 -13.806 1.00 89.06 282 GLN A C 1
ATOM 2183 O O . GLN A 1 282 ? 16.959 -3.104 -13.539 1.00 89.06 282 GLN A O 1
ATOM 2188 N N . SER A 1 283 ? 18.054 -4.758 -14.590 1.00 86.69 283 SER A N 1
ATOM 2189 C CA . SER A 1 283 ? 16.886 -5.317 -15.297 1.00 86.69 283 SER A CA 1
ATOM 2190 C C . SER A 1 283 ? 15.707 -5.704 -14.396 1.00 86.69 283 SER A C 1
ATOM 2192 O O . SER A 1 283 ? 14.575 -5.792 -14.866 1.00 86.69 283 SER A O 1
ATOM 2194 N N . ARG A 1 284 ? 15.961 -5.934 -13.102 1.00 82.00 284 ARG A N 1
ATOM 2195 C CA . ARG A 1 284 ? 14.962 -6.339 -12.097 1.00 82.00 284 ARG A CA 1
ATOM 2196 C C . ARG A 1 284 ? 14.474 -5.191 -11.205 1.00 82.00 284 ARG A C 1
ATOM 2198 O O . ARG A 1 284 ? 13.647 -5.421 -10.327 1.00 82.00 284 ARG A O 1
ATOM 2205 N N . THR A 1 285 ? 14.979 -3.976 -11.403 1.00 71.56 285 THR A N 1
ATOM 2206 C CA . THR A 1 285 ? 14.579 -2.784 -10.643 1.00 71.56 285 THR A CA 1
ATOM 2207 C C . THR A 1 285 ? 13.496 -2.024 -11.405 1.00 71.56 285 THR A C 1
ATOM 2209 O O . THR A 1 285 ? 13.507 -1.981 -12.635 1.00 71.56 285 THR A O 1
ATOM 2212 N N . ARG A 1 286 ? 12.538 -1.413 -10.691 1.00 75.56 286 ARG A N 1
ATOM 2213 C CA . ARG A 1 286 ? 11.486 -0.582 -11.304 1.00 75.56 286 ARG A CA 1
ATOM 2214 C C . ARG A 1 286 ? 12.119 0.531 -12.149 1.00 75.56 286 ARG A C 1
ATOM 2216 O O . ARG A 1 286 ? 13.044 1.191 -11.694 1.00 75.56 286 ARG A O 1
ATOM 2223 N N . GLY A 1 287 ? 11.623 0.708 -13.374 1.00 81.94 287 GLY A N 1
ATOM 2224 C CA . GLY A 1 287 ? 12.205 1.627 -14.361 1.00 81.94 287 GLY A CA 1
ATOM 2225 C C . GLY A 1 287 ? 13.391 1.046 -15.139 1.00 81.94 287 GLY A C 1
ATOM 2226 O O . GLY A 1 287 ? 13.857 1.686 -16.073 1.00 81.94 287 GLY A O 1
ATOM 2227 N N . ARG A 1 288 ? 13.853 -0.169 -14.791 1.00 95.38 288 ARG A N 1
ATOM 2228 C CA . ARG A 1 288 ? 14.963 -0.885 -15.441 1.00 95.38 288 ARG A CA 1
ATOM 2229 C C . ARG A 1 288 ? 16.158 0.043 -15.744 1.00 95.38 288 ARG A C 1
ATOM 2231 O O . ARG A 1 288 ? 16.559 0.118 -16.901 1.00 95.38 288 ARG A O 1
ATOM 2238 N N . PRO A 1 289 ? 16.694 0.797 -14.768 1.00 96.50 289 PRO A N 1
ATOM 2239 C CA . PRO A 1 289 ? 17.739 1.773 -15.051 1.00 96.50 289 PRO A CA 1
ATOM 2240 C C . PRO A 1 289 ? 19.080 1.096 -15.357 1.00 96.50 289 PRO A C 1
ATOM 2242 O O . PRO A 1 289 ? 19.413 0.052 -14.784 1.00 96.50 289 PRO A O 1
ATOM 2245 N N . THR A 1 290 ? 19.880 1.729 -16.206 1.00 97.00 290 THR A N 1
ATOM 2246 C CA . THR A 1 290 ? 21.329 1.536 -16.246 1.00 97.00 290 THR A CA 1
ATOM 2247 C C . THR A 1 290 ? 21.991 2.651 -15.450 1.00 97.00 290 THR A C 1
ATOM 2249 O O . THR A 1 290 ? 21.788 3.827 -15.739 1.00 97.00 290 THR A O 1
ATOM 2252 N N . PHE A 1 291 ? 22.793 2.271 -14.459 1.00 97.38 291 PHE A N 1
ATOM 2253 C CA . PHE A 1 291 ? 23.638 3.190 -13.704 1.00 97.38 291 PHE A CA 1
ATOM 2254 C C . PHE A 1 291 ? 25.038 3.197 -14.301 1.00 97.38 291 PHE A C 1
ATOM 2256 O O . PHE A 1 291 ? 25.626 2.129 -14.469 1.00 97.38 291 PHE A O 1
ATOM 2263 N N . ILE A 1 292 ? 25.567 4.376 -14.596 1.00 97.88 292 ILE A N 1
ATOM 2264 C CA . ILE A 1 292 ? 26.956 4.595 -14.996 1.00 97.88 292 ILE A CA 1
ATOM 2265 C C . ILE A 1 292 ? 27.589 5.438 -13.885 1.00 97.88 292 ILE A C 1
ATOM 2267 O O . ILE A 1 292 ? 27.254 6.606 -13.699 1.00 97.88 292 ILE A O 1
ATOM 2271 N N . ASP A 1 293 ? 28.455 4.809 -13.102 1.00 97.31 293 ASP A N 1
ATOM 2272 C CA . ASP A 1 293 ? 29.151 5.402 -11.968 1.00 97.31 293 ASP A CA 1
ATOM 2273 C C . ASP A 1 293 ? 30.448 6.064 -12.459 1.00 97.31 293 ASP A C 1
ATOM 2275 O O . ASP A 1 293 ? 31.371 5.386 -12.923 1.00 97.31 293 ASP A O 1
ATOM 2279 N N . VAL A 1 294 ? 30.520 7.391 -12.356 1.00 97.56 294 VAL A N 1
ATOM 2280 C CA . VAL A 1 294 ? 31.654 8.214 -12.792 1.00 97.56 294 VAL A CA 1
ATOM 2281 C C . VAL A 1 294 ? 32.498 8.624 -11.581 1.00 97.56 294 VAL A C 1
ATOM 2283 O O . VAL A 1 294 ? 31.974 9.101 -10.572 1.00 97.56 294 VAL A O 1
ATOM 2286 N N . GLY A 1 295 ? 33.815 8.442 -11.682 1.00 96.50 295 GLY A N 1
ATOM 2287 C CA . GLY A 1 295 ? 34.799 8.753 -10.644 1.00 96.50 295 GLY A CA 1
ATOM 2288 C C . GLY A 1 295 ? 35.115 7.572 -9.727 1.00 96.50 295 GLY A C 1
ATOM 2289 O O . GLY A 1 295 ? 36.270 7.160 -9.639 1.00 96.50 295 GLY A O 1
ATOM 2290 N N . ALA A 1 296 ? 34.097 6.994 -9.088 1.00 93.88 296 ALA A N 1
ATOM 2291 C CA . ALA A 1 296 ? 34.235 5.853 -8.179 1.00 93.88 296 ALA A CA 1
ATOM 2292 C C . ALA A 1 296 ? 33.061 4.868 -8.341 1.00 93.88 296 ALA A C 1
ATOM 2294 O O . ALA A 1 296 ? 31.956 5.304 -8.661 1.00 93.88 296 ALA A O 1
ATOM 2295 N N . PRO A 1 297 ? 33.255 3.549 -8.146 1.00 93.12 297 PRO A N 1
ATOM 2296 C CA . PRO A 1 297 ? 32.183 2.566 -8.296 1.00 93.12 297 PRO A CA 1
ATOM 2297 C C . PRO A 1 297 ? 31.264 2.537 -7.064 1.00 93.12 297 PRO A C 1
ATOM 2299 O O . PRO A 1 297 ? 31.675 2.867 -5.951 1.00 93.12 297 PRO A O 1
ATOM 2302 N N . TYR A 1 298 ? 30.024 2.064 -7.215 1.00 85.81 298 TYR A N 1
ATOM 2303 C CA . TYR A 1 298 ? 29.195 1.689 -6.061 1.00 85.81 298 TYR A CA 1
ATOM 2304 C C . TYR A 1 298 ? 29.937 0.712 -5.109 1.00 85.81 298 TYR A C 1
ATOM 2306 O O . TYR A 1 298 ? 30.567 -0.231 -5.595 1.00 85.81 298 TYR A O 1
ATOM 2314 N N . PRO A 1 299 ? 29.825 0.852 -3.766 1.00 91.19 299 PRO A N 1
ATOM 2315 C CA . PRO A 1 299 ? 28.942 1.759 -3.022 1.00 91.19 299 PRO A CA 1
ATOM 2316 C C . PRO A 1 299 ? 29.523 3.141 -2.679 1.00 91.19 299 PRO A C 1
ATOM 2318 O O . PRO A 1 299 ? 28.888 3.861 -1.904 1.00 91.19 299 PRO A O 1
ATOM 2321 N N . ASP A 1 300 ? 30.674 3.535 -3.230 1.00 90.25 300 ASP A N 1
ATOM 2322 C CA . ASP A 1 300 ? 31.347 4.790 -2.870 1.00 90.25 300 ASP A CA 1
ATOM 2323 C C . ASP A 1 300 ? 30.444 6.007 -3.118 1.00 90.25 300 ASP A C 1
ATOM 2325 O O . ASP A 1 300 ? 29.871 6.170 -4.195 1.00 90.25 300 ASP A O 1
ATOM 2329 N N . ARG A 1 301 ? 30.275 6.858 -2.103 1.00 87.44 301 ARG A N 1
ATOM 2330 C CA . ARG A 1 301 ? 29.372 8.013 -2.165 1.00 87.44 301 ARG A CA 1
ATOM 2331 C C . ARG A 1 301 ? 29.996 9.236 -2.837 1.00 87.44 301 ARG A C 1
ATOM 2333 O O . ARG A 1 301 ? 29.257 10.143 -3.198 1.00 87.44 301 ARG A O 1
ATOM 2340 N N . GLY A 1 302 ? 31.309 9.260 -3.040 1.00 89.88 302 GLY A N 1
ATOM 2341 C CA . GLY A 1 302 ? 32.022 10.324 -3.741 1.00 89.88 302 GLY A CA 1
ATOM 2342 C C . GLY A 1 302 ? 31.994 10.164 -5.259 1.00 89.88 302 GLY A C 1
ATOM 2343 O O . GLY A 1 302 ? 33.010 10.417 -5.888 1.00 89.88 302 GLY A O 1
ATOM 2344 N N . ARG A 1 303 ? 30.880 9.708 -5.847 1.00 94.50 303 ARG A N 1
ATOM 2345 C CA . ARG A 1 303 ? 30.734 9.462 -7.292 1.00 94.50 303 ARG A CA 1
ATOM 2346 C C . ARG A 1 303 ? 29.608 10.293 -7.896 1.00 94.50 303 ARG A C 1
ATOM 2348 O O . ARG A 1 303 ? 28.626 10.599 -7.218 1.00 94.50 303 ARG A O 1
ATOM 2355 N N . LEU A 1 304 ? 29.718 10.584 -9.187 1.00 96.75 304 LEU A N 1
ATOM 2356 C CA . LEU A 1 304 ? 28.608 11.080 -9.997 1.00 96.75 304 LEU A CA 1
ATOM 2357 C C . LEU A 1 304 ? 27.874 9.879 -10.604 1.00 96.75 304 LEU A C 1
ATOM 2359 O O . LEU A 1 304 ? 28.506 9.009 -11.197 1.00 96.75 304 LEU A O 1
ATOM 2363 N N . ILE A 1 305 ? 26.549 9.826 -10.469 1.00 97.50 305 ILE A N 1
ATOM 2364 C CA . ILE A 1 305 ? 25.739 8.772 -11.090 1.00 97.50 305 ILE A CA 1
ATOM 2365 C C . ILE A 1 305 ? 25.076 9.322 -12.346 1.00 97.50 305 ILE A C 1
ATOM 2367 O O . ILE A 1 305 ? 24.322 10.291 -12.282 1.00 97.50 305 ILE A O 1
ATOM 2371 N N . VAL A 1 306 ? 25.281 8.655 -13.473 1.00 98.06 306 VAL A N 1
ATOM 2372 C CA . VAL A 1 306 ? 24.488 8.882 -14.680 1.00 98.06 306 VAL A CA 1
ATOM 2373 C C . VAL A 1 306 ? 23.446 7.776 -14.793 1.00 98.06 306 VAL A C 1
ATOM 2375 O O . VAL A 1 306 ? 23.768 6.592 -14.661 1.00 98.06 306 VAL A O 1
ATOM 2378 N N . VAL A 1 307 ? 22.188 8.158 -14.994 1.00 97.75 307 VAL A N 1
ATOM 2379 C CA . VAL A 1 307 ? 21.055 7.232 -15.079 1.00 97.75 307 VAL A CA 1
ATOM 2380 C C . VAL A 1 307 ? 20.490 7.263 -16.488 1.00 97.75 307 VAL A C 1
ATOM 2382 O O . VAL A 1 307 ? 20.011 8.297 -16.943 1.00 97.75 307 VAL A O 1
ATOM 2385 N N . VAL A 1 308 ? 20.507 6.107 -17.147 1.00 96.38 308 VAL A N 1
ATOM 2386 C CA . VAL A 1 308 ? 19.740 5.864 -18.373 1.00 96.38 308 VAL A CA 1
ATOM 2387 C C . VAL A 1 308 ? 18.526 5.031 -17.982 1.00 96.38 308 VAL A C 1
ATOM 2389 O O . VAL A 1 308 ? 18.684 3.890 -17.533 1.00 96.38 308 VAL A O 1
ATOM 2392 N N . TRP A 1 309 ? 17.314 5.567 -18.108 1.00 95.12 309 TRP A N 1
ATOM 2393 C CA . TRP A 1 309 ? 16.112 4.787 -17.812 1.00 95.12 309 TRP A CA 1
ATOM 2394 C C . TRP A 1 309 ? 15.902 3.687 -18.850 1.00 95.12 309 TRP A C 1
ATOM 2396 O O . TRP A 1 309 ? 16.274 3.806 -20.015 1.00 95.12 309 TRP A O 1
ATOM 2406 N N . GLY A 1 310 ? 15.268 2.588 -18.442 1.00 89.56 310 GLY A N 1
ATOM 2407 C CA . GLY A 1 310 ? 15.041 1.454 -19.332 1.00 89.56 310 GLY A CA 1
ATOM 2408 C C . GLY A 1 310 ? 14.101 1.745 -20.505 1.00 89.56 310 GLY A C 1
ATOM 2409 O O . GLY A 1 310 ? 14.049 0.920 -21.412 1.00 89.56 310 GLY A O 1
ATOM 2410 N N . SER A 1 311 ? 13.359 2.859 -20.469 1.00 89.12 311 SER A N 1
ATOM 2411 C CA . SER A 1 311 ? 12.573 3.398 -21.590 1.00 89.12 311 SER A CA 1
ATOM 2412 C C . SER A 1 311 ? 13.434 4.088 -22.646 1.00 89.12 311 SER A C 1
ATOM 2414 O O . SER A 1 311 ? 13.048 4.105 -23.807 1.00 89.12 311 SER A O 1
ATOM 2416 N N . ASP A 1 312 ? 14.593 4.615 -22.251 1.00 90.81 312 ASP A N 1
ATOM 2417 C CA . ASP A 1 312 ? 15.469 5.417 -23.112 1.00 90.81 312 ASP A CA 1
ATOM 2418 C C . ASP A 1 312 ? 16.681 4.622 -23.602 1.00 90.81 312 ASP A C 1
ATOM 2420 O O . ASP A 1 312 ? 17.416 5.057 -24.475 1.00 90.81 312 ASP A O 1
ATOM 2424 N N . ARG A 1 313 ? 16.909 3.428 -23.054 1.00 91.44 313 ARG A N 1
ATOM 2425 C CA . ARG A 1 313 ? 18.064 2.583 -23.373 1.00 91.44 313 ARG A CA 1
ATOM 2426 C C . ARG A 1 313 ? 18.204 2.277 -24.867 1.00 91.44 313 ARG A C 1
ATOM 2428 O O . ARG A 1 313 ? 19.327 2.226 -25.358 1.00 91.44 313 ARG A O 1
ATOM 2435 N N . ASP A 1 314 ? 17.090 2.071 -25.562 1.00 91.06 314 ASP A N 1
ATOM 2436 C CA . ASP A 1 314 ? 17.089 1.672 -26.974 1.00 91.06 314 ASP A CA 1
ATOM 2437 C C . ASP A 1 314 ? 17.368 2.857 -27.921 1.00 91.06 314 ASP A C 1
ATOM 2439 O O . ASP A 1 314 ? 17.521 2.659 -29.123 1.00 91.06 314 ASP A O 1
ATOM 2443 N N . THR A 1 315 ? 17.491 4.088 -27.397 1.00 91.19 315 THR A N 1
ATOM 2444 C CA . THR A 1 315 ? 18.003 5.233 -28.170 1.00 91.19 315 THR A CA 1
ATOM 2445 C C . THR A 1 315 ? 19.520 5.161 -28.361 1.00 91.19 315 THR A C 1
ATOM 2447 O O . THR A 1 315 ? 20.057 5.837 -29.237 1.00 91.19 315 THR A O 1
ATOM 2450 N N . PHE A 1 316 ? 20.221 4.336 -27.572 1.00 92.69 316 PHE A N 1
ATOM 2451 C CA . PHE A 1 316 ? 21.669 4.160 -27.633 1.00 92.69 316 PHE A CA 1
ATOM 2452 C C . PHE A 1 316 ? 22.074 3.107 -28.673 1.00 92.69 316 PHE A C 1
ATOM 2454 O O . PHE A 1 316 ? 21.396 2.092 -28.819 1.00 92.69 316 PHE A O 1
ATOM 2461 N N . PRO A 1 317 ? 23.207 3.306 -29.378 1.00 89.69 317 PRO A N 1
ATOM 2462 C CA . PRO A 1 317 ? 23.639 2.407 -30.454 1.00 89.69 317 PRO A CA 1
ATOM 2463 C C . PRO A 1 317 ? 24.034 1.003 -29.966 1.00 89.69 317 PRO A C 1
ATOM 2465 O O . PRO A 1 317 ? 24.072 0.062 -30.753 1.00 89.69 317 PRO A O 1
ATOM 2468 N N . ASP A 1 318 ? 24.337 0.858 -28.677 1.00 93.62 318 ASP A N 1
ATOM 2469 C CA . ASP A 1 318 ? 24.505 -0.416 -27.983 1.00 93.62 318 ASP A CA 1
ATOM 2470 C C . ASP A 1 318 ? 24.148 -0.225 -26.492 1.00 93.62 318 ASP A C 1
ATOM 2472 O O . ASP A 1 318 ? 23.881 0.883 -26.026 1.00 93.62 318 ASP A O 1
ATOM 2476 N N . ALA A 1 319 ? 24.150 -1.308 -25.718 1.00 93.50 319 ALA A N 1
ATOM 2477 C CA . ALA A 1 319 ? 23.964 -1.298 -24.273 1.00 93.50 319 ALA A CA 1
ATOM 2478 C C . ALA A 1 319 ? 24.850 -0.239 -23.578 1.00 93.50 319 ALA A C 1
ATOM 2480 O O . ALA A 1 319 ? 26.077 -0.372 -23.619 1.00 93.50 319 ALA A O 1
ATOM 2481 N N . PRO A 1 320 ? 24.281 0.746 -22.854 1.00 94.56 320 PRO A N 1
ATOM 2482 C CA . PRO A 1 320 ? 25.068 1.797 -22.204 1.00 94.56 320 PRO A CA 1
ATOM 2483 C C . PRO A 1 320 ? 26.139 1.261 -21.239 1.00 94.56 320 PRO A C 1
ATOM 2485 O O . PRO A 1 320 ? 27.247 1.788 -21.167 1.00 94.56 320 PRO A O 1
ATOM 2488 N N . GLU A 1 321 ? 25.866 0.153 -20.540 1.00 96.56 321 GLU A N 1
ATOM 2489 C CA . GLU A 1 321 ? 26.836 -0.500 -19.653 1.00 96.56 321 GLU A CA 1
ATOM 2490 C C . GLU A 1 321 ? 27.967 -1.248 -20.364 1.00 96.56 321 GLU A C 1
ATOM 2492 O O . GLU A 1 321 ? 28.922 -1.662 -19.701 1.00 96.56 321 GLU A O 1
ATOM 2497 N N . ARG A 1 322 ? 27.855 -1.449 -21.680 1.00 95.25 322 ARG A N 1
ATOM 2498 C CA . ARG A 1 322 ? 28.951 -1.908 -22.538 1.00 95.25 322 ARG A CA 1
ATOM 2499 C C . ARG A 1 322 ? 29.669 -0.731 -23.183 1.00 95.25 322 ARG A C 1
ATOM 2501 O O . ARG A 1 322 ? 30.890 -0.693 -23.117 1.00 95.25 322 ARG A O 1
ATOM 2508 N N . LEU A 1 323 ? 28.921 0.225 -23.738 1.00 94.06 323 LEU A N 1
ATOM 2509 C CA . LEU A 1 323 ? 29.461 1.386 -24.452 1.00 94.06 323 LEU A CA 1
ATOM 2510 C C . LEU A 1 323 ? 30.430 2.209 -23.604 1.00 94.06 323 LEU A C 1
ATOM 2512 O O . LEU A 1 323 ? 31.522 2.540 -24.054 1.00 94.06 323 LEU A O 1
ATOM 2516 N N . TYR A 1 324 ? 30.022 2.542 -22.380 1.00 95.75 324 TYR A N 1
ATOM 2517 C CA . TYR A 1 324 ? 30.731 3.535 -21.572 1.00 95.75 324 TYR A CA 1
ATOM 2518 C C . TYR A 1 324 ? 31.635 2.917 -20.508 1.00 95.75 324 TYR A C 1
ATOM 2520 O O . TYR A 1 324 ? 32.402 3.622 -19.858 1.00 95.75 324 TYR A O 1
ATOM 2528 N N . ARG A 1 325 ? 31.570 1.599 -20.300 1.00 92.62 325 ARG A N 1
ATOM 2529 C CA . ARG A 1 325 ? 32.368 0.926 -19.271 1.00 92.62 325 ARG A CA 1
ATOM 2530 C C . ARG A 1 325 ? 33.861 1.089 -19.561 1.00 92.62 325 ARG A C 1
ATOM 2532 O O . ARG A 1 325 ? 34.338 0.658 -20.603 1.00 92.62 325 ARG A O 1
ATOM 2539 N N . GLY A 1 326 ? 34.591 1.653 -18.597 1.00 88.06 326 GLY A N 1
ATOM 2540 C CA . GLY A 1 326 ? 36.037 1.868 -18.692 1.00 88.06 326 GLY A CA 1
ATOM 2541 C C . GLY A 1 326 ? 36.454 3.050 -19.572 1.00 88.06 326 GLY A C 1
ATOM 2542 O O . GLY A 1 326 ? 37.649 3.292 -19.700 1.00 88.06 326 GLY A O 1
ATOM 2543 N N . GLN A 1 327 ? 35.500 3.786 -20.150 1.00 95.50 327 GLN A N 1
ATOM 2544 C CA . GLN A 1 327 ? 35.765 5.005 -20.914 1.00 95.50 327 GLN A CA 1
ATOM 2545 C C . GLN A 1 327 ? 35.883 6.216 -19.982 1.00 95.50 327 GLN A C 1
ATOM 2547 O O . GLN A 1 327 ? 35.372 6.192 -18.857 1.00 95.50 327 GLN A O 1
ATOM 2552 N N . SER A 1 328 ? 36.491 7.308 -20.448 1.00 96.38 328 SER A N 1
ATOM 2553 C CA . SER A 1 328 ? 36.179 8.622 -19.889 1.00 96.38 328 SER A CA 1
ATOM 2554 C C . SER A 1 328 ? 34.991 9.188 -20.658 1.00 96.38 328 SER A C 1
ATOM 2556 O O . SER A 1 328 ? 34.839 8.951 -21.848 1.00 96.38 328 SER A O 1
ATOM 2558 N N . ILE A 1 329 ? 34.083 9.877 -19.978 1.00 97.00 329 ILE A N 1
ATOM 2559 C CA . ILE A 1 329 ? 32.910 10.459 -20.628 1.00 97.00 329 ILE A CA 1
ATOM 2560 C C . ILE A 1 329 ? 32.702 11.892 -20.169 1.00 97.00 329 ILE A C 1
ATOM 2562 O O . ILE A 1 329 ? 33.037 12.225 -19.031 1.00 97.00 329 ILE A O 1
ATOM 2566 N N . ALA A 1 330 ? 32.134 12.716 -21.044 1.00 97.00 330 ALA A N 1
ATOM 2567 C CA . ALA A 1 330 ? 31.535 14.005 -20.727 1.00 97.00 330 ALA A CA 1
ATOM 2568 C C . ALA A 1 330 ? 30.015 13.877 -20.858 1.00 97.00 330 ALA A C 1
ATOM 2570 O O . ALA A 1 330 ? 29.520 13.410 -21.883 1.00 97.00 330 ALA A O 1
ATOM 2571 N N . VAL A 1 331 ? 29.286 14.245 -19.806 1.00 97.31 331 VAL A N 1
ATOM 2572 C CA . VAL A 1 331 ? 27.840 14.026 -19.696 1.00 97.31 331 VAL A CA 1
ATOM 2573 C C . VAL A 1 331 ? 27.144 15.355 -19.470 1.00 97.31 331 VAL A C 1
ATOM 2575 O O . VAL A 1 331 ? 27.469 16.056 -18.511 1.00 97.31 331 VAL A O 1
ATOM 2578 N N . THR A 1 332 ? 26.181 15.679 -20.328 1.00 95.38 332 THR A N 1
ATOM 2579 C CA . THR A 1 332 ? 25.414 16.927 -20.286 1.00 95.38 332 THR A CA 1
ATOM 2580 C C . THR A 1 332 ? 23.994 16.683 -19.797 1.00 95.38 332 THR A C 1
ATOM 2582 O O . THR A 1 332 ? 23.246 15.877 -20.356 1.00 95.38 332 THR A O 1
ATOM 2585 N N . GLY A 1 333 ? 23.596 17.420 -18.766 1.00 93.50 333 GLY A N 1
ATOM 2586 C CA . GLY A 1 333 ? 22.218 17.438 -18.296 1.00 93.50 333 GLY A CA 1
ATOM 2587 C C . GLY A 1 333 ? 22.069 18.172 -16.975 1.00 93.50 333 GLY A C 1
ATOM 2588 O O . GLY A 1 333 ? 23.009 18.790 -16.466 1.00 93.50 333 GLY A O 1
ATOM 2589 N N . GLN A 1 334 ? 20.870 18.103 -16.403 1.00 94.12 334 GLN A N 1
ATOM 2590 C CA . GLN A 1 334 ? 20.602 18.738 -15.122 1.00 94.12 334 GLN A CA 1
ATOM 2591 C C . GLN A 1 334 ? 21.216 17.942 -13.971 1.00 94.12 334 GLN A C 1
ATOM 2593 O O . GLN A 1 334 ? 20.940 16.753 -13.795 1.00 94.12 334 GLN A O 1
ATOM 2598 N N . VAL A 1 335 ? 22.028 18.617 -13.156 1.00 94.06 335 VAL A N 1
ATOM 2599 C CA . VAL A 1 335 ? 22.673 18.007 -11.994 1.00 94.06 335 VAL A CA 1
ATOM 2600 C C . VAL A 1 335 ? 21.704 18.021 -10.816 1.00 94.06 335 VAL A C 1
ATOM 2602 O O . VAL A 1 335 ? 21.426 19.056 -10.212 1.00 94.06 335 VAL A O 1
ATOM 2605 N N . THR A 1 336 ? 21.183 16.855 -10.463 1.00 89.31 336 THR A N 1
ATOM 2606 C CA . THR A 1 336 ? 20.196 16.671 -9.394 1.00 89.31 336 THR A CA 1
ATOM 2607 C C . THR A 1 336 ? 20.814 15.986 -8.178 1.00 89.31 336 THR A C 1
ATOM 2609 O O . THR A 1 336 ? 21.916 15.438 -8.238 1.00 89.31 336 THR A O 1
ATOM 2612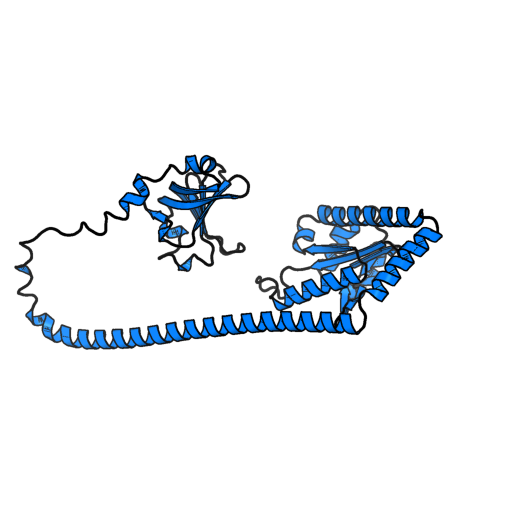 N N . ASN A 1 337 ? 20.122 16.037 -7.036 1.00 88.81 337 ASN A N 1
ATOM 2613 C CA . ASN A 1 337 ? 20.504 15.258 -5.863 1.00 88.81 337 ASN A CA 1
ATOM 2614 C C . ASN A 1 337 ? 19.559 14.079 -5.679 1.00 88.81 337 ASN A C 1
ATOM 2616 O O . ASN A 1 337 ? 18.351 14.263 -5.537 1.00 88.81 337 ASN A O 1
ATOM 2620 N N . PHE A 1 338 ? 20.128 12.886 -5.568 1.00 80.50 338 PHE A N 1
ATOM 2621 C CA . PHE A 1 338 ? 19.394 11.700 -5.174 1.00 80.50 338 PHE A CA 1
ATOM 2622 C C . PHE A 1 338 ? 20.037 11.082 -3.934 1.00 80.50 338 PHE A C 1
ATOM 2624 O O . PHE A 1 338 ? 21.114 10.488 -3.989 1.00 80.50 338 PHE A O 1
ATOM 2631 N N . ARG A 1 339 ? 19.374 11.232 -2.779 1.00 84.62 339 ARG A N 1
ATOM 2632 C CA . ARG A 1 339 ? 19.806 10.664 -1.483 1.00 84.62 339 ARG A CA 1
ATOM 2633 C C . ARG A 1 339 ? 21.252 11.033 -1.102 1.00 84.62 339 ARG A C 1
ATOM 2635 O O . ARG A 1 339 ? 22.001 10.216 -0.558 1.00 84.62 339 ARG A O 1
ATOM 2642 N N . GLY A 1 340 ? 21.641 12.277 -1.374 1.00 83.75 340 GLY A N 1
ATOM 2643 C CA . GLY A 1 340 ? 22.982 12.780 -1.077 1.00 83.75 340 GLY A CA 1
ATOM 2644 C C . GLY A 1 340 ? 24.038 12.467 -2.140 1.00 83.75 340 GLY A C 1
ATOM 2645 O O . GLY A 1 340 ? 25.193 12.781 -1.902 1.00 83.75 340 GLY A O 1
ATOM 2646 N N . LEU A 1 341 ? 23.670 11.878 -3.282 1.00 86.88 341 LEU A N 1
ATOM 2647 C CA . LEU A 1 341 ? 24.562 11.675 -4.429 1.00 86.88 341 LEU A CA 1
ATOM 2648 C C . LEU A 1 341 ? 24.187 12.637 -5.556 1.00 86.88 341 LEU A C 1
ATOM 2650 O O . LEU A 1 341 ? 23.001 12.905 -5.767 1.00 86.88 341 LEU A O 1
ATOM 2654 N N . SER A 1 342 ? 25.186 13.150 -6.272 1.00 93.69 342 SER A N 1
ATOM 2655 C CA . SER A 1 342 ? 24.954 13.920 -7.494 1.00 93.69 342 SER A CA 1
ATOM 2656 C C . SER A 1 342 ? 24.563 12.976 -8.629 1.00 93.69 342 SER A C 1
ATOM 2658 O O . SER A 1 342 ? 25.197 11.935 -8.821 1.00 93.69 342 SER A O 1
ATOM 2660 N N . GLN A 1 343 ? 23.515 13.338 -9.363 1.00 97.44 343 GLN A N 1
ATOM 2661 C CA . GLN A 1 343 ? 22.924 12.510 -10.406 1.00 97.44 343 GLN A CA 1
ATOM 2662 C C . GLN A 1 343 ? 22.623 13.333 -11.662 1.00 97.44 343 GLN A C 1
ATOM 2664 O O . GLN A 1 343 ? 22.129 14.454 -11.555 1.00 97.44 343 GLN A O 1
ATOM 2669 N N . ILE A 1 344 ? 22.852 12.753 -12.840 1.00 97.12 344 ILE A N 1
ATOM 2670 C CA . ILE A 1 344 ? 22.343 13.264 -14.120 1.00 97.12 344 ILE A CA 1
ATOM 2671 C C . ILE A 1 344 ? 21.522 12.158 -14.788 1.00 97.12 344 ILE A C 1
ATOM 2673 O O . ILE A 1 344 ? 21.986 11.026 -14.912 1.00 97.12 344 ILE A O 1
ATOM 2677 N N . GLU A 1 345 ? 20.300 12.475 -15.207 1.00 96.69 345 GLU A N 1
ATOM 2678 C CA . GLU A 1 345 ? 19.484 11.580 -16.034 1.00 96.69 345 GLU A CA 1
ATOM 2679 C C . GLU A 1 345 ? 19.677 11.933 -17.509 1.00 96.69 345 GLU A C 1
ATOM 2681 O O . GLU A 1 345 ? 19.700 13.109 -17.877 1.00 96.69 345 GLU A O 1
ATOM 2686 N N . VAL A 1 346 ? 19.837 10.914 -18.348 1.00 93.19 346 VAL A N 1
ATOM 2687 C CA . VAL A 1 346 ? 20.088 11.073 -19.784 1.00 93.19 346 VAL A CA 1
ATOM 2688 C C . VAL A 1 346 ? 19.175 10.146 -20.574 1.00 93.19 346 VAL A C 1
ATOM 2690 O O . VAL A 1 346 ? 19.004 8.978 -20.221 1.00 93.19 346 VAL A O 1
ATOM 2693 N N . SER A 1 347 ? 18.596 10.674 -21.649 1.00 90.00 347 SER A N 1
ATOM 2694 C CA . SER A 1 347 ? 17.628 9.961 -22.490 1.00 90.00 347 SER A CA 1
ATOM 2695 C C . SER A 1 347 ? 18.078 9.817 -23.947 1.00 90.00 347 SER A C 1
ATOM 2697 O O . SER A 1 347 ? 17.486 9.045 -24.703 1.00 90.00 347 SER A O 1
ATOM 2699 N N . GLN A 1 348 ? 19.132 10.534 -24.352 1.00 87.81 348 GLN A N 1
ATOM 2700 C CA . GLN A 1 348 ? 19.662 10.528 -25.717 1.00 87.81 348 GLN A CA 1
ATOM 2701 C C . GLN A 1 348 ? 21.185 10.317 -25.729 1.00 87.81 348 GLN A C 1
ATOM 2703 O O . GLN A 1 348 ? 21.879 10.874 -24.872 1.00 87.81 348 GLN A O 1
ATOM 2708 N N . PRO A 1 349 ? 21.750 9.622 -26.737 1.00 90.31 349 PRO A N 1
ATOM 2709 C CA . PRO A 1 349 ? 23.197 9.401 -26.834 1.00 90.31 349 PRO A CA 1
ATOM 2710 C C . PRO A 1 349 ? 23.998 10.694 -26.960 1.00 90.31 349 PRO A C 1
ATOM 2712 O O . PRO A 1 349 ? 25.119 10.767 -26.473 1.00 90.31 349 PRO A O 1
ATOM 2715 N N . ALA A 1 350 ? 23.412 11.730 -27.566 1.00 91.06 350 ALA A N 1
ATOM 2716 C CA . ALA A 1 350 ? 24.047 13.035 -27.741 1.00 91.06 350 ALA A CA 1
ATOM 2717 C C . ALA A 1 350 ? 24.387 13.741 -26.413 1.00 91.06 350 ALA A C 1
ATOM 2719 O O . ALA A 1 350 ? 25.200 14.659 -26.406 1.00 91.06 350 ALA A O 1
ATOM 2720 N N . GLN A 1 351 ? 23.791 13.314 -25.292 1.00 94.81 351 GLN A N 1
ATOM 2721 C CA . GLN A 1 351 ? 24.117 13.826 -23.959 1.00 94.81 351 GLN A CA 1
ATOM 2722 C C . GLN A 1 351 ? 25.391 13.208 -23.368 1.00 94.81 351 GLN A C 1
ATOM 2724 O O . GLN A 1 351 ? 25.821 13.646 -22.304 1.00 94.81 351 GLN A O 1
ATOM 2729 N N . ILE A 1 352 ? 25.974 12.182 -24.000 1.00 95.25 352 ILE A N 1
ATOM 2730 C CA . ILE A 1 352 ? 27.182 11.511 -23.516 1.00 95.25 352 ILE A CA 1
ATOM 2731 C C . ILE A 1 352 ? 28.214 11.420 -24.640 1.00 95.25 352 ILE A C 1
ATOM 2733 O O . ILE A 1 352 ? 28.038 10.684 -25.609 1.00 95.25 352 ILE A O 1
ATOM 2737 N N . SER A 1 353 ? 29.343 12.094 -24.452 1.00 93.88 353 SER A N 1
ATOM 2738 C CA . SER A 1 353 ? 30.504 12.014 -25.342 1.00 93.88 353 SER A CA 1
ATOM 2739 C C . SER A 1 353 ? 31.600 11.171 -24.701 1.00 93.88 353 SER A C 1
ATOM 2741 O O . SER A 1 353 ? 31.876 11.333 -23.514 1.00 93.88 353 SER A O 1
ATOM 2743 N N . ILE A 1 354 ? 32.236 10.286 -25.471 1.00 93.56 354 ILE A N 1
ATOM 2744 C CA . ILE A 1 354 ? 33.418 9.537 -25.020 1.00 93.56 354 ILE A CA 1
ATOM 2745 C C . ILE A 1 354 ? 34.660 10.422 -25.164 1.00 93.56 354 ILE A C 1
ATOM 2747 O O . ILE A 1 354 ? 34.875 11.034 -26.211 1.00 93.56 354 ILE A O 1
ATOM 2751 N N . CYS A 1 355 ? 35.453 10.448 -24.098 1.00 87.62 355 CYS A N 1
ATOM 2752 C CA . CYS A 1 355 ? 36.774 11.040 -23.969 1.00 87.62 355 CYS A CA 1
ATOM 2753 C C . CYS A 1 355 ? 37.794 9.934 -23.605 1.00 87.62 355 CYS A C 1
ATOM 2755 O O . CYS A 1 355 ? 38.988 10.278 -23.599 1.00 87.62 355 CYS A O 1
#

Radius of gyratio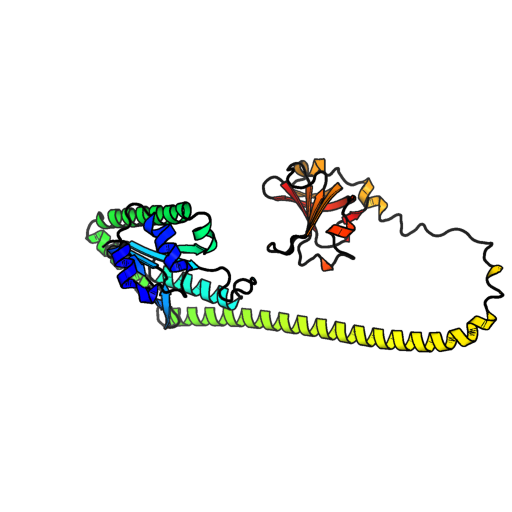n: 32.67 Å; chains: 1; bounding box: 79×48×94 Å